Protein AF-0000000080694586 (afdb_homodi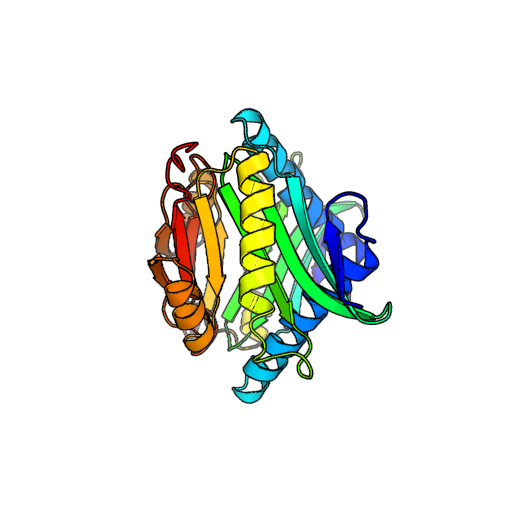mer)

Foldseek 3Di:
DDDDDDDPRDDPVNVVVVVCVVVVVVQVVQVVVPWDKDKFKDFDDDPNHTFWIWIFIDIPLETETDDTDGHPVPPPPCVRLVRVVVRVVVSVVVRHFKYKYKDQDPVVVVVVVVSAWAWDDWAQCPDHRTIITMTMHGPPVPPPD/DDDDDDDPRDDPVNVVVVVCVVVVVVQVVQVVVPWDKDKFKDFDDDPNHTFWIWIFIDIPLETETDDTDGHPVPPPPCVRLVRVVVRVVVSVVVRHFKYKYKDQDPVVVVVVVVSAWAWDDWAQCPDHRTIITMTMHGPPVPPPD

InterPro domains:
  IPR000182 GNAT domain [PF00583] (39-117)
  IPR000182 GNAT domain [PS51186] (1-136)
  IPR016181 Acyl-CoA N-acyltransferase [SSF55729] (41-136)

Secondary structure (DSSP, 8-state):
-EEEEEGGG--HHHHHHHHHHHHHHHHHHHHHTT---EEEEEEEEETTEEEEEEEEEEETTEEEEEEEEE-GGGTTSSHHHHHHHHHHHHHHHTT--EEEEEES-HHHHHHHHHTT-EEEEEEEEEETTEEEEEEEEE-------/-EEEEEGGG--HHHHHHHHHHHHHHHHHHHHHTT---EEEEEEEEETTEEEEEEEEEEETTEEEEEEEEE-GGGTTSSHHHHHHHHHHHHHHHTT--EEEEEES-HHHHHHHHHTT-EEEEEEEEEETTEEEEEEEEE-------

Nearest PDB structures (foldseek):
  2g3a-assembly1_A-2  TM=8.334E-01  e=1.715E-11  Agrobacterium fabrum str. C58
  1y9w-assembly1_B  TM=7.781E-01  e=1.265E-10  Bacillus cereus ATCC 14579
  3ne7-assembly1_A  TM=6.849E-01  e=5.594E-06  Thermoplasma acidophilum
  5isv-assembly2_B  TM=6.815E-01  e=6.673E-06  Escherichia coli O157:H7
  1q2y-assembly1_A  TM=6.344E-01  e=4.127E-05  Bacillus subtilis

Structure (mmCIF, N/CA/C/O backbone):
data_AF-0000000080694586-model_v1
#
loop_
_entity.id
_entity.type
_entity.pdbx_description
1 polymer 'GCN5-like N-acetyltransferase'
#
loop_
_atom_site.group_PDB
_atom_site.id
_atom_site.type_symbol
_atom_site.label_atom_id
_atom_site.label_alt_id
_atom_site.label_comp_id
_atom_site.label_asym_id
_atom_site.label_entity_id
_atom_site.label_seq_id
_atom_site.pdbx_PDB_ins_code
_atom_site.Cartn_x
_atom_site.Cartn_y
_atom_site.Cartn_z
_atom_site.occupancy
_atom_site.B_iso_or_equiv
_atom_site.auth_seq_id
_atom_site.auth_comp_id
_atom_site.auth_asym_id
_atom_site.auth_atom_id
_atom_site.pdbx_PDB_model_num
ATOM 1 N N . MET A 1 1 ? -1.415 21.562 27.016 1 86 1 MET A N 1
ATOM 2 C CA . MET A 1 1 ? -0.154 21.906 26.359 1 86 1 MET A CA 1
ATOM 3 C C . MET A 1 1 ? 0.135 20.953 25.203 1 86 1 MET A C 1
ATOM 5 O O . MET A 1 1 ? -0.058 19.75 25.328 1 86 1 MET A O 1
ATOM 9 N N . MET A 1 2 ? 0.463 21.5 24.094 1 89.56 2 MET A N 1
ATOM 10 C CA . MET A 1 2 ? 0.709 20.688 22.906 1 89.56 2 MET A CA 1
ATOM 11 C C . MET A 1 2 ? 2.172 20.266 22.828 1 89.56 2 MET A C 1
ATOM 13 O O . MET A 1 2 ? 3.066 21.047 23.156 1 89.56 2 MET A O 1
ATOM 17 N N . LYS A 1 3 ? 2.381 18.953 22.562 1 93.88 3 LYS A N 1
ATOM 18 C CA . LYS A 1 3 ? 3.729 18.406 22.453 1 93.88 3 LYS A CA 1
ATOM 19 C C . LYS A 1 3 ? 3.879 17.562 21.188 1 93.88 3 LYS A C 1
ATOM 21 O O . LYS A 1 3 ? 2.973 16.812 20.828 1 93.88 3 LYS A O 1
ATOM 26 N N . TRP A 1 4 ? 5.043 17.75 20.562 1 94.62 4 TRP A N 1
ATOM 27 C CA . TRP A 1 4 ? 5.359 16.969 19.359 1 94.62 4 TRP A CA 1
ATOM 28 C C . TRP A 1 4 ? 6.352 15.859 19.688 1 94.62 4 TRP A C 1
ATOM 30 O O . TRP A 1 4 ? 7.328 16.078 20.406 1 94.62 4 TRP A O 1
ATOM 40 N N . LEU A 1 5 ? 6.043 14.711 19.234 1 95.06 5 LEU A N 1
ATOM 41 C CA . LEU A 1 5 ? 6.941 13.578 19.391 1 95.06 5 LEU A CA 1
ATOM 42 C C . LEU A 1 5 ? 7.492 13.117 18.047 1 95.06 5 LEU A C 1
ATOM 44 O O . LEU A 1 5 ? 6.762 13.086 17.062 1 95.06 5 LEU A O 1
ATOM 48 N N . THR A 1 6 ? 8.844 12.766 18.016 1 93.88 6 THR A N 1
ATOM 49 C CA . THR A 1 6 ? 9.477 12.273 16.797 1 93.88 6 THR A CA 1
ATOM 50 C C . THR A 1 6 ? 10.438 11.133 17.094 1 93.88 6 THR A C 1
ATOM 52 O O . THR A 1 6 ? 10.82 10.93 18.25 1 93.88 6 THR A O 1
ATOM 55 N N . GLY A 1 7 ? 10.672 10.352 16.078 1 90.38 7 GLY A N 1
ATOM 56 C CA . GLY A 1 7 ? 11.703 9.328 16.156 1 90.38 7 GLY A CA 1
ATOM 57 C C . GLY A 1 7 ? 11.508 8.367 17.312 1 90.38 7 GLY A C 1
ATOM 58 O O . GLY A 1 7 ? 10.438 7.762 17.453 1 90.38 7 GLY A O 1
ATOM 59 N N . ALA A 1 8 ? 12.516 8.375 18.141 1 86.38 8 ALA A N 1
ATOM 60 C CA . ALA A 1 8 ? 12.594 7.387 19.219 1 86.38 8 ALA A CA 1
ATOM 61 C C . ALA A 1 8 ? 11.578 7.684 20.312 1 86.38 8 ALA A C 1
ATOM 63 O O . ALA A 1 8 ? 11.312 6.832 21.156 1 86.38 8 ALA A O 1
ATOM 64 N N . GLN A 1 9 ? 11.023 8.797 20.281 1 92.19 9 GLN A N 1
ATOM 65 C CA . GLN A 1 9 ? 10.055 9.18 21.312 1 92.19 9 GLN A CA 1
ATOM 66 C C . GLN A 1 9 ? 8.703 8.516 21.062 1 92.19 9 GLN A C 1
ATOM 68 O O . GLN A 1 9 ? 7.836 8.516 21.938 1 92.19 9 GLN A O 1
ATOM 73 N N . ILE A 1 10 ? 8.547 8.023 19.969 1 93.19 10 ILE A N 1
ATOM 74 C CA . ILE A 1 10 ? 7.238 7.52 19.562 1 93.19 10 ILE A CA 1
ATOM 75 C C . ILE A 1 10 ? 7.117 6.043 19.938 1 93.19 10 ILE A C 1
ATOM 77 O O . ILE A 1 10 ? 7.973 5.23 19.578 1 93.19 10 ILE A O 1
ATOM 81 N N . ALA A 1 11 ? 6.004 5.773 20.625 1 87.94 11 ALA A N 1
ATOM 82 C CA . ALA A 1 11 ? 5.703 4.387 20.969 1 87.94 11 ALA A CA 1
ATOM 83 C C . ALA A 1 11 ? 5.004 3.67 19.812 1 87.94 11 ALA A C 1
ATOM 85 O O . ALA A 1 11 ? 4.262 4.289 19.047 1 87.94 11 ALA A O 1
ATOM 86 N N . ASP A 1 12 ? 5.215 2.301 19.688 1 85.94 12 ASP A N 1
ATOM 87 C CA . ASP A 1 12 ? 4.621 1.5 18.625 1 85.94 12 ASP A CA 1
ATOM 88 C C . ASP A 1 12 ? 3.1 1.633 18.609 1 85.94 12 ASP A C 1
ATOM 90 O O . ASP A 1 12 ? 2.479 1.673 17.547 1 85.94 12 ASP A O 1
ATOM 94 N N . ASP A 1 13 ? 2.561 1.704 19.703 1 90.12 13 ASP A N 1
ATOM 95 C CA . ASP A 1 13 ? 1.108 1.801 19.828 1 90.12 13 ASP A CA 1
ATOM 96 C C . ASP A 1 13 ? 0.594 3.111 19.234 1 90.12 13 ASP A C 1
ATOM 98 O O . ASP A 1 13 ? -0.514 3.164 18.703 1 90.12 13 ASP A O 1
ATOM 102 N N . GLN A 1 14 ? 1.372 4.156 19.328 1 92.31 14 GLN A N 1
ATOM 103 C CA . GLN A 1 14 ? 0.958 5.441 18.781 1 92.31 14 GLN A CA 1
ATOM 104 C C . GLN A 1 14 ? 0.878 5.391 17.25 1 92.31 14 GLN A C 1
ATOM 106 O O . GLN A 1 14 ? -0.043 5.953 16.656 1 92.31 14 GLN A O 1
ATOM 111 N N . THR A 1 15 ? 1.868 4.719 16.641 1 94.5 15 THR A N 1
ATOM 112 C CA . THR A 1 15 ? 1.847 4.555 15.188 1 94.5 15 THR A CA 1
ATOM 113 C C . THR A 1 15 ? 0.608 3.779 14.75 1 94.5 15 THR A C 1
ATOM 115 O O . THR A 1 15 ? -0.012 4.109 13.742 1 94.5 15 THR A O 1
ATOM 118 N N . ARG A 1 16 ? 0.211 2.852 15.5 1 94.88 16 ARG A N 1
ATOM 119 C CA . ARG A 1 16 ? -0.957 2.033 15.188 1 94.88 16 ARG A CA 1
ATOM 120 C C . ARG A 1 16 ? -2.24 2.852 15.289 1 94.88 16 ARG A C 1
ATOM 122 O O . ARG A 1 16 ? -3.162 2.67 14.492 1 94.88 16 ARG A O 1
ATOM 129 N N . VAL A 1 17 ? -2.338 3.736 16.328 1 94.62 17 VAL A N 1
ATOM 130 C CA . VAL A 1 17 ? -3.516 4.582 16.516 1 94.62 17 VAL A CA 1
ATOM 131 C C . VAL A 1 17 ? -3.723 5.445 15.266 1 94.62 17 VAL A C 1
ATOM 133 O O . VAL A 1 17 ? -4.848 5.59 14.781 1 94.62 17 VAL A O 1
ATOM 136 N N . VAL A 1 18 ? -2.682 6.004 14.758 1 96.5 18 VAL A N 1
ATOM 137 C CA . VAL A 1 18 ? -2.736 6.867 13.586 1 96.5 18 VAL A CA 1
ATOM 138 C C . VAL A 1 18 ? -3.186 6.059 12.367 1 96.5 18 VAL A C 1
ATOM 140 O O . VAL A 1 18 ? -4.094 6.473 11.641 1 96.5 18 VAL A O 1
ATOM 143 N N . ALA A 1 19 ? -2.533 4.914 12.172 1 96.88 19 ALA A N 1
ATOM 144 C CA . ALA A 1 19 ? -2.922 4.039 11.062 1 96.88 19 ALA A CA 1
ATOM 145 C C . ALA A 1 19 ? -4.387 3.627 11.18 1 96.88 19 ALA A C 1
ATOM 147 O O . ALA A 1 19 ? -5.148 3.734 10.219 1 96.88 19 ALA A O 1
ATOM 148 N N . ASP A 1 20 ? -4.824 3.221 12.359 1 96.06 20 ASP A N 1
ATOM 149 C CA . ASP A 1 20 ? -6.195 2.781 12.609 1 96.06 20 ASP A CA 1
ATOM 150 C C . ASP A 1 20 ? -7.191 3.902 12.328 1 96.06 20 ASP A C 1
ATOM 152 O O . ASP A 1 20 ? -8.273 3.658 11.781 1 96.06 20 ASP A O 1
ATOM 156 N N . GLY A 1 21 ? -6.836 5.105 12.781 1 95.38 21 GLY A N 1
ATOM 157 C CA . GLY A 1 21 ? -7.707 6.242 12.523 1 95.38 21 GLY A CA 1
ATOM 158 C C . GLY A 1 21 ? -7.98 6.461 11.047 1 95.38 21 GLY A C 1
ATOM 159 O O . GLY A 1 21 ? -9.133 6.641 10.641 1 95.38 21 GLY A O 1
ATOM 160 N N . VAL A 1 22 ? -6.938 6.375 10.258 1 95.75 22 VAL A N 1
ATOM 161 C CA . VAL A 1 22 ? -7.07 6.582 8.82 1 95.75 22 VAL A CA 1
ATOM 162 C C . VAL A 1 22 ? -7.855 5.422 8.203 1 95.75 22 VAL A C 1
ATOM 164 O O . VAL A 1 22 ? -8.766 5.641 7.402 1 95.75 22 VAL A O 1
ATOM 167 N N . LEU A 1 23 ? -7.492 4.219 8.562 1 94.62 23 LEU A N 1
ATOM 168 C CA . LEU A 1 23 ? -8.117 3.029 7.996 1 94.62 23 LEU A CA 1
ATOM 169 C C . LEU A 1 23 ? -9.602 2.973 8.352 1 94.62 23 LEU A C 1
ATOM 171 O O . LEU A 1 23 ? -10.43 2.586 7.523 1 94.62 23 LEU A O 1
ATOM 175 N N . GLN A 1 24 ? -9.961 3.322 9.578 1 94.44 24 GLN A N 1
ATOM 176 C CA . GLN A 1 24 ? -11.359 3.35 10 1 94.44 24 GLN A CA 1
ATOM 177 C C . GLN A 1 24 ? -12.164 4.348 9.172 1 94.44 24 GLN A C 1
ATOM 179 O O . GLN A 1 24 ? -13.273 4.043 8.727 1 94.44 24 GLN A O 1
ATOM 184 N N . HIS A 1 25 ? -11.602 5.508 9.039 1 93.56 25 HIS A N 1
ATOM 185 C CA . HIS A 1 25 ? -12.258 6.523 8.227 1 93.56 25 HIS A CA 1
ATOM 186 C C . HIS A 1 25 ? -12.445 6.039 6.789 1 93.56 25 HIS A C 1
ATOM 188 O O . HIS A 1 25 ? -13.539 6.16 6.227 1 93.56 25 HIS A O 1
ATOM 194 N N . GLY A 1 26 ? -11.406 5.516 6.195 1 91.75 26 GLY A N 1
ATOM 195 C CA . GLY A 1 26 ? -11.477 4.984 4.84 1 91.75 26 GLY A CA 1
ATOM 196 C C . GLY A 1 26 ? -12.484 3.859 4.691 1 91.75 26 GLY A C 1
ATOM 197 O O . GLY A 1 26 ? -13.219 3.807 3.707 1 91.75 26 GLY A O 1
ATOM 198 N N . ARG A 1 27 ? -12.492 2.984 5.617 1 92.06 27 ARG A N 1
ATOM 199 C CA . ARG A 1 27 ? -13.43 1.867 5.605 1 92.06 27 ARG A CA 1
ATOM 200 C C . ARG A 1 27 ? -14.875 2.363 5.656 1 92.06 27 ARG A C 1
ATOM 202 O O . ARG A 1 27 ? -15.734 1.871 4.918 1 92.06 27 ARG A O 1
ATOM 209 N N . ALA A 1 28 ? -15.148 3.293 6.539 1 92.62 28 ALA A N 1
ATOM 210 C CA . ALA A 1 28 ? -16.5 3.854 6.676 1 92.62 28 ALA A CA 1
ATOM 211 C C . ALA A 1 28 ? -16.969 4.477 5.363 1 92.62 28 ALA A C 1
ATOM 213 O O . ALA A 1 28 ? -18.109 4.285 4.949 1 92.62 28 ALA A O 1
ATOM 214 N N . LEU A 1 29 ? -16.078 5.168 4.742 1 91.44 29 LEU A N 1
ATOM 215 C CA . LEU A 1 29 ? -16.422 5.801 3.473 1 91.44 29 LEU A CA 1
ATOM 216 C C . LEU A 1 29 ? -16.703 4.754 2.402 1 91.44 29 LEU A C 1
ATOM 218 O O . LEU A 1 29 ? -17.672 4.891 1.642 1 91.44 29 LEU A O 1
ATOM 222 N N . SER A 1 30 ? -15.859 3.76 2.363 1 92.19 30 SER A N 1
ATOM 223 C CA . SER A 1 30 ? -16.031 2.684 1.392 1 92.19 30 SER A CA 1
ATOM 224 C C . SER A 1 30 ? -17.344 1.941 1.606 1 92.19 30 SER A C 1
ATOM 226 O O . SER A 1 30 ? -18.078 1.698 0.654 1 92.19 30 SER A O 1
ATOM 228 N N . GLU A 1 31 ? -17.594 1.614 2.832 1 93.31 31 GLU A N 1
ATOM 229 C CA . GLU A 1 31 ? -18.797 0.855 3.172 1 93.31 31 GLU A CA 1
ATOM 230 C C . GLU A 1 31 ? -20.062 1.643 2.84 1 93.31 31 GLU A C 1
ATOM 232 O O . GLU A 1 31 ? -21.062 1.067 2.402 1 93.31 31 GLU A O 1
ATOM 237 N N . ALA A 1 32 ? -20 2.914 3.033 1 93.25 32 ALA A N 1
ATOM 238 C CA . ALA A 1 32 ? -21.125 3.783 2.707 1 93.25 32 ALA A CA 1
ATOM 239 C C . ALA A 1 32 ? -21.438 3.738 1.214 1 93.25 32 ALA A C 1
ATOM 241 O O . ALA A 1 32 ? -22.578 3.98 0.803 1 93.25 32 ALA A O 1
ATOM 242 N N . LYS A 1 33 ? -20.469 3.328 0.42 1 92.5 33 LYS A N 1
ATOM 243 C CA . LYS A 1 33 ? -20.641 3.293 -1.029 1 92.5 33 LYS A CA 1
ATOM 244 C C . LYS A 1 33 ? -20.766 1.858 -1.533 1 92.5 33 LYS A C 1
ATOM 246 O O . LYS A 1 33 ? -20.672 1.605 -2.734 1 92.5 33 LYS A O 1
ATOM 251 N N . GLY A 1 34 ? -20.828 0.927 -0.582 1 92.5 34 GLY A N 1
ATOM 252 C CA . GLY A 1 34 ? -21.062 -0.462 -0.943 1 92.5 34 GLY A CA 1
ATOM 253 C C . GLY A 1 34 ? -19.797 -1.291 -0.99 1 92.5 34 GLY A C 1
ATOM 254 O O . GLY A 1 34 ? -19.812 -2.449 -1.413 1 92.5 34 GLY A O 1
ATOM 255 N N . GLY A 1 35 ? -18.75 -0.648 -0.645 1 92.88 35 GLY A N 1
ATOM 256 C CA . GLY A 1 35 ? -17.5 -1.378 -0.583 1 92.88 35 GLY A CA 1
ATOM 257 C C . GLY A 1 35 ? -17.281 -2.094 0.737 1 92.88 35 GLY A C 1
ATOM 258 O O . GLY A 1 35 ? -17.594 -1.548 1.801 1 92.88 35 GLY A O 1
ATOM 259 N N . MET A 1 36 ? -16.922 -3.344 0.664 1 93.69 36 MET A N 1
ATOM 260 C CA . MET A 1 36 ? -16.562 -4.121 1.846 1 93.69 36 MET A CA 1
ATOM 261 C C . MET A 1 36 ? -15.289 -4.93 1.599 1 93.69 36 MET A C 1
ATOM 263 O O . MET A 1 36 ? -15.336 -5.988 0.973 1 93.69 36 MET A O 1
ATOM 267 N N . ALA A 1 37 ? -14.297 -4.441 2.137 1 96.56 37 ALA A N 1
ATOM 268 C CA . ALA A 1 37 ? -13.031 -5.152 1.974 1 96.56 37 ALA A CA 1
ATOM 269 C C . ALA A 1 37 ? -13.055 -6.488 2.715 1 96.56 37 ALA A C 1
ATOM 271 O O . ALA A 1 37 ? -13.445 -6.547 3.885 1 96.56 37 ALA A O 1
ATOM 272 N N . ASP A 1 38 ? -12.648 -7.523 2.098 1 97.06 38 ASP A N 1
ATOM 273 C CA . ASP A 1 38 ? -12.625 -8.867 2.666 1 97.06 38 ASP A CA 1
ATOM 274 C C . ASP A 1 38 ? -11.328 -9.594 2.305 1 97.06 38 ASP A C 1
ATOM 276 O O . ASP A 1 38 ? -11.047 -9.82 1.126 1 97.06 38 ASP A O 1
ATOM 280 N N . PRO A 1 39 ? -10.578 -9.898 3.34 1 97.19 39 PRO A N 1
ATOM 281 C CA . PRO A 1 39 ? -9.32 -10.602 3.072 1 97.19 39 PRO A CA 1
ATOM 282 C C . PRO A 1 39 ? -9.531 -11.938 2.357 1 97.19 39 PRO A C 1
ATOM 284 O O . PRO A 1 39 ? -10.555 -12.594 2.562 1 97.19 39 PRO A O 1
ATOM 287 N N . ILE A 1 40 ? -8.602 -12.336 1.491 1 97.88 40 ILE A N 1
ATOM 288 C CA . ILE A 1 40 ? -8.617 -13.57 0.722 1 97.88 40 ILE A CA 1
ATOM 289 C C . ILE A 1 40 ? -7.199 -14.133 0.619 1 97.88 40 ILE A C 1
ATOM 291 O O . ILE A 1 40 ? -6.227 -13.375 0.555 1 97.88 40 ILE A O 1
ATOM 295 N N . ALA A 1 41 ? -7.113 -15.461 0.667 1 98.38 41 ALA A N 1
ATOM 296 C CA . ALA A 1 41 ? -5.789 -16.078 0.613 1 98.38 41 ALA A CA 1
ATOM 297 C C . ALA A 1 41 ? -5.879 -17.531 0.152 1 98.38 41 ALA A C 1
ATOM 299 O O . ALA A 1 41 ? -6.934 -18.156 0.259 1 98.38 41 ALA A O 1
ATOM 300 N N . CYS A 1 42 ? -4.766 -18 -0.375 1 97.81 42 CYS A N 1
ATOM 301 C CA . CYS A 1 42 ? -4.543 -19.406 -0.708 1 97.81 42 CYS A CA 1
ATOM 302 C C . CYS A 1 42 ? -3.1 -19.812 -0.435 1 97.81 42 CYS A C 1
ATOM 304 O O . CYS A 1 42 ? -2.172 -19.062 -0.746 1 97.81 42 CYS A O 1
ATOM 306 N N . MET A 1 43 ? -2.982 -20.953 0.188 1 97.88 43 MET A N 1
ATOM 307 C CA . MET A 1 43 ? -1.657 -21.438 0.565 1 97.88 43 MET A CA 1
ATOM 308 C C . MET A 1 43 ? -1.383 -22.812 -0.054 1 97.88 43 MET A C 1
ATOM 310 O O . MET A 1 43 ? -2.314 -23.562 -0.356 1 97.88 43 MET A O 1
ATOM 314 N N . ILE A 1 44 ? -0.134 -23.047 -0.269 1 96.69 44 ILE A N 1
ATOM 315 C CA . ILE A 1 44 ? 0.3 -24.344 -0.752 1 96.69 44 ILE A CA 1
ATOM 316 C C . ILE A 1 44 ? 1.196 -25.016 0.291 1 96.69 44 ILE A C 1
ATOM 318 O O . ILE A 1 44 ? 2.217 -24.453 0.691 1 96.69 44 ILE A O 1
ATOM 322 N N . MET A 1 45 ? 0.808 -26.188 0.646 1 95.69 45 MET A N 1
ATOM 323 C CA . MET A 1 45 ? 1.579 -27 1.588 1 95.69 45 MET A CA 1
ATOM 324 C C . MET A 1 45 ? 2.193 -28.203 0.893 1 95.69 45 MET A C 1
ATOM 326 O O . MET A 1 45 ? 1.556 -28.828 0.041 1 95.69 45 MET A O 1
ATOM 330 N N . GLU A 1 46 ? 3.453 -28.469 1.216 1 94.25 46 GLU A N 1
ATOM 331 C CA . GLU A 1 46 ? 4.113 -29.703 0.83 1 94.25 46 GLU A CA 1
ATOM 332 C C . GLU A 1 46 ? 4.734 -30.406 2.039 1 94.25 46 GLU A C 1
ATOM 334 O O . GLU A 1 46 ? 5.586 -29.828 2.723 1 94.25 46 GLU A O 1
ATOM 339 N N . ASN A 1 47 ? 4.363 -31.656 2.303 1 92.44 47 ASN A N 1
ATOM 340 C CA . ASN A 1 47 ? 4.848 -32.406 3.457 1 92.44 47 ASN A CA 1
ATOM 341 C C . ASN A 1 47 ? 4.734 -31.594 4.742 1 92.44 47 ASN A C 1
ATOM 343 O O . ASN A 1 47 ? 5.703 -31.469 5.496 1 92.44 47 ASN A O 1
ATOM 347 N N . ASP A 1 48 ? 3.604 -30.797 4.891 1 89.38 48 ASP A N 1
ATOM 348 C CA . ASP A 1 48 ? 3.211 -30.047 6.074 1 89.38 48 ASP A CA 1
ATOM 349 C C . ASP A 1 48 ? 4.059 -28.781 6.223 1 89.38 48 ASP A C 1
ATOM 351 O O . ASP A 1 48 ? 4.105 -28.172 7.297 1 89.38 48 ASP A O 1
ATOM 355 N N . LEU A 1 49 ? 4.746 -28.516 5.152 1 92.75 49 LEU A N 1
ATOM 356 C CA . LEU A 1 49 ? 5.531 -27.281 5.102 1 92.75 49 LEU A CA 1
ATOM 357 C C . LEU A 1 49 ? 4.918 -26.281 4.125 1 92.75 49 LEU A C 1
ATOM 359 O O . LEU A 1 49 ? 4.496 -26.672 3.027 1 92.75 49 LEU A O 1
ATOM 363 N N . LEU A 1 50 ? 4.84 -25.094 4.547 1 96.06 50 LEU A N 1
ATOM 364 C CA . LEU A 1 50 ? 4.352 -24.031 3.666 1 96.06 50 LEU A CA 1
ATOM 365 C C . LEU A 1 50 ? 5.383 -23.703 2.59 1 96.06 50 LEU A C 1
ATOM 367 O O . LEU A 1 50 ? 6.5 -23.281 2.9 1 96.06 50 LEU A O 1
ATOM 371 N N . ILE A 1 51 ? 5.031 -23.875 1.321 1 96.56 51 ILE A N 1
ATOM 372 C CA . ILE A 1 51 ? 6.023 -23.672 0.271 1 96.56 51 ILE A CA 1
ATOM 373 C C . ILE A 1 51 ? 5.602 -22.5 -0.608 1 96.56 51 ILE A C 1
ATOM 375 O O . ILE A 1 51 ? 6.316 -22.125 -1.545 1 96.56 51 ILE A O 1
ATOM 379 N N . GLY A 1 52 ? 4.453 -21.891 -0.351 1 97.5 52 GLY A N 1
ATOM 380 C CA . GLY A 1 52 ? 4.016 -20.734 -1.104 1 97.5 52 GLY A CA 1
ATOM 381 C C . GLY A 1 52 ? 2.596 -20.312 -0.78 1 97.5 52 GLY A C 1
ATOM 382 O O . GLY A 1 52 ? 1.921 -20.953 0.028 1 97.5 52 GLY A O 1
ATOM 383 N N . GLY A 1 53 ? 2.223 -19.188 -1.391 1 98.19 53 GLY A N 1
ATOM 384 C CA . GLY A 1 53 ? 0.874 -18.672 -1.201 1 98.19 53 GLY A CA 1
ATOM 385 C C . GLY A 1 53 ? 0.656 -17.312 -1.829 1 98.19 53 GLY A C 1
ATOM 386 O O . GLY A 1 53 ? 1.599 -16.688 -2.332 1 98.19 53 GLY A O 1
ATOM 387 N N . ALA A 1 54 ? -0.605 -16.922 -1.851 1 98.44 54 ALA A N 1
ATOM 388 C CA . ALA A 1 54 ? -1.029 -15.602 -2.307 1 98.44 54 ALA A CA 1
ATOM 389 C C . ALA A 1 54 ? -2.062 -15 -1.359 1 98.44 54 ALA A C 1
ATOM 391 O O . ALA A 1 54 ? -2.877 -15.719 -0.779 1 98.44 54 ALA A O 1
ATOM 392 N N . THR A 1 55 ? -1.967 -13.742 -1.162 1 98.38 55 THR A N 1
ATOM 393 C CA . THR A 1 55 ? -2.908 -13.016 -0.317 1 98.38 55 THR A CA 1
ATOM 394 C C . THR A 1 55 ? -3.434 -11.773 -1.035 1 98.38 55 THR A C 1
ATOM 396 O O . THR A 1 55 ? -2.836 -11.32 -2.012 1 98.38 55 THR A O 1
ATOM 399 N N . GLY A 1 56 ? -4.527 -11.266 -0.564 1 98.25 56 GLY A N 1
ATOM 400 C CA . GLY A 1 56 ? -5.137 -10.039 -1.071 1 98.25 56 GLY A CA 1
ATOM 401 C C . GLY A 1 56 ? -6.426 -9.68 -0.361 1 98.25 56 GLY A C 1
ATOM 402 O O . GLY A 1 56 ? -6.605 -10.008 0.814 1 98.25 56 GLY A O 1
ATOM 403 N N . ARG A 1 57 ? -7.203 -8.906 -1.088 1 98.25 57 ARG A N 1
ATOM 404 C CA . ARG A 1 57 ? -8.539 -8.562 -0.617 1 98.25 57 ARG A CA 1
ATOM 405 C C . ARG A 1 57 ? -9.5 -8.375 -1.786 1 98.25 57 ARG A C 1
ATOM 407 O O . ARG A 1 57 ? -9.07 -8.094 -2.908 1 98.25 57 ARG A O 1
ATOM 414 N N . THR A 1 58 ? -10.742 -8.633 -1.514 1 98.38 58 THR A N 1
ATOM 415 C CA . THR A 1 58 ? -11.789 -8.297 -2.471 1 98.38 58 THR A CA 1
ATOM 416 C C . THR A 1 58 ? -12.562 -7.066 -2.012 1 98.38 58 THR A C 1
ATOM 418 O O . THR A 1 58 ? -12.797 -6.887 -0.815 1 98.38 58 THR A O 1
ATOM 421 N N . GLU A 1 59 ? -12.836 -6.238 -2.93 1 98.38 59 GLU A N 1
ATOM 422 C CA . GLU A 1 59 ? -13.594 -5.012 -2.668 1 98.38 59 GLU A CA 1
ATOM 423 C C . GLU A 1 59 ? -14.172 -4.434 -3.955 1 98.38 59 GLU A C 1
ATOM 425 O O . GLU A 1 59 ? -13.477 -4.355 -4.973 1 98.38 59 GLU A O 1
ATOM 430 N N . PHE A 1 60 ? -15.469 -4.043 -3.986 1 97.81 60 PHE A N 1
ATOM 431 C CA . PHE A 1 60 ? -16.141 -3.512 -5.164 1 97.81 60 PHE A CA 1
ATOM 432 C C . PHE A 1 60 ? -15.969 -4.445 -6.355 1 97.81 60 PHE A C 1
ATOM 434 O O . PHE A 1 60 ? -15.633 -3.998 -7.457 1 97.81 60 PHE A O 1
ATOM 441 N N . GLN A 1 61 ? -16.062 -5.77 -6.113 1 97.25 61 GLN A N 1
ATOM 442 C CA . GLN A 1 61 ? -16.016 -6.824 -7.117 1 97.25 61 GLN A CA 1
ATOM 443 C C . GLN A 1 61 ? -14.656 -6.863 -7.812 1 97.25 61 GLN A C 1
ATOM 445 O O . GLN A 1 61 ? -14.547 -7.293 -8.961 1 97.25 61 GLN A O 1
ATOM 450 N N . ARG A 1 62 ? -13.688 -6.395 -7.145 1 98.69 62 ARG A N 1
ATOM 451 C CA . ARG A 1 62 ? -12.312 -6.48 -7.629 1 98.69 62 ARG A CA 1
ATOM 452 C C . ARG A 1 62 ? -11.43 -7.242 -6.641 1 98.69 6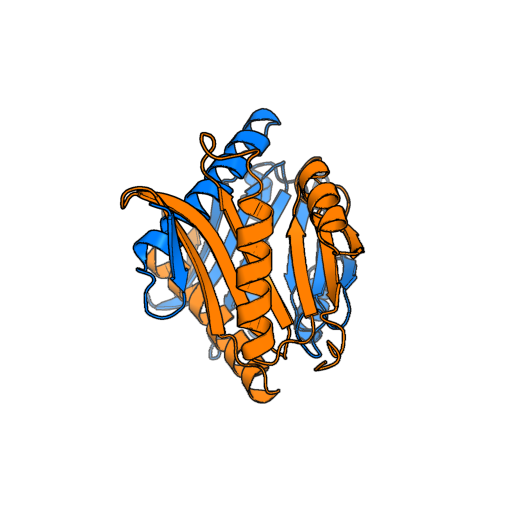2 ARG A C 1
ATOM 454 O O . ARG A 1 62 ? -11.531 -7.047 -5.43 1 98.69 62 ARG A O 1
ATOM 461 N N . LEU A 1 63 ? -10.625 -8.086 -7.16 1 98.81 63 LEU A N 1
ATOM 462 C CA . LEU A 1 63 ? -9.555 -8.711 -6.398 1 98.81 63 LEU A CA 1
ATOM 463 C C . LEU A 1 63 ? -8.297 -7.852 -6.418 1 98.81 63 LEU A C 1
ATOM 465 O O . LEU A 1 63 ? -7.801 -7.492 -7.488 1 98.81 63 LEU A O 1
ATOM 469 N N . PHE A 1 64 ? -7.832 -7.449 -5.285 1 98.88 64 PHE A N 1
ATOM 470 C CA . PHE A 1 64 ? -6.523 -6.82 -5.125 1 98.88 64 PHE A CA 1
ATOM 471 C C . PHE A 1 64 ? -5.496 -7.828 -4.625 1 98.88 64 PHE A C 1
ATOM 473 O O . PHE A 1 64 ? -5.551 -8.25 -3.467 1 98.88 64 PHE A O 1
ATOM 480 N N . VAL A 1 65 ? -4.598 -8.195 -5.441 1 98.81 65 VAL A N 1
ATOM 481 C CA . VAL A 1 65 ? -3.564 -9.141 -5.027 1 98.81 65 VAL A CA 1
ATOM 482 C C . VAL A 1 65 ? -2.457 -8.398 -4.281 1 98.81 65 VAL A C 1
ATOM 484 O O . VAL A 1 65 ? -1.903 -7.418 -4.793 1 98.81 65 VAL A O 1
ATOM 487 N N . SER A 1 66 ? -2.135 -8.836 -3.117 1 98.19 66 SER A N 1
ATOM 488 C CA . SER A 1 66 ? -1.154 -8.148 -2.285 1 98.19 66 SER A CA 1
ATOM 489 C C . SER A 1 66 ? 0.214 -8.812 -2.373 1 98.19 66 SER A C 1
ATOM 491 O O . SER A 1 66 ? 1.224 -8.141 -2.602 1 98.19 66 SER A O 1
ATOM 493 N N . TYR A 1 67 ? 0.165 -10.109 -2.088 1 98.19 67 TYR A N 1
ATOM 494 C CA . TYR A 1 67 ? 1.423 -10.844 -2.053 1 98.19 67 TYR A CA 1
ATOM 495 C C . TYR A 1 67 ? 1.288 -12.188 -2.758 1 98.19 67 TYR A C 1
ATOM 497 O O . TYR A 1 67 ? 0.254 -12.852 -2.65 1 98.19 67 TYR A O 1
ATOM 505 N N . LEU A 1 68 ? 2.285 -12.594 -3.48 1 98.25 68 LEU A N 1
ATOM 506 C CA . LEU A 1 68 ? 2.488 -13.922 -4.047 1 98.25 68 LEU A CA 1
ATOM 507 C C . LEU A 1 68 ? 3.922 -14.398 -3.832 1 98.25 68 LEU A C 1
ATOM 509 O O . LEU A 1 68 ? 4.867 -13.75 -4.293 1 98.25 68 LEU A O 1
ATOM 513 N N . TRP A 1 69 ? 4.02 -15.461 -3.121 1 97.88 69 TRP A N 1
ATOM 514 C CA . TRP A 1 69 ? 5.34 -15.953 -2.736 1 97.88 69 TRP A CA 1
ATOM 515 C C . TRP A 1 69 ? 5.445 -17.453 -2.943 1 97.88 69 TRP A C 1
ATOM 517 O O . TRP A 1 69 ? 4.527 -18.203 -2.6 1 97.88 69 TRP A O 1
ATOM 527 N N . ILE A 1 70 ? 6.504 -17.906 -3.555 1 97.38 70 ILE A N 1
ATOM 528 C CA . ILE A 1 70 ? 6.879 -19.297 -3.682 1 97.38 70 ILE A CA 1
ATOM 529 C C . ILE A 1 70 ? 8.297 -19.516 -3.158 1 97.38 70 ILE A C 1
ATOM 531 O O . ILE A 1 70 ? 9.203 -18.734 -3.48 1 97.38 70 ILE A O 1
ATOM 535 N N . ASP A 1 71 ? 8.414 -20.5 -2.381 1 95.56 71 ASP A N 1
ATOM 536 C CA . ASP A 1 71 ? 9.742 -20.844 -1.883 1 95.56 71 ASP A CA 1
ATOM 537 C C . ASP A 1 71 ? 10.734 -21 -3.031 1 95.56 71 ASP A C 1
ATOM 539 O O . ASP A 1 71 ? 10.406 -21.578 -4.07 1 95.56 71 ASP A O 1
ATOM 543 N N . ALA A 1 72 ? 11.922 -20.547 -2.75 1 92.88 72 ALA A N 1
ATOM 544 C CA . ALA A 1 72 ? 12.938 -20.531 -3.797 1 92.88 72 ALA A CA 1
ATOM 545 C C . ALA A 1 72 ? 13.195 -21.953 -4.328 1 92.88 72 ALA A C 1
ATOM 547 O O . ALA A 1 72 ? 13.383 -22.141 -5.531 1 92.88 72 ALA A O 1
ATOM 548 N N . GLY A 1 73 ? 13.203 -22.875 -3.471 1 92.5 73 GLY A N 1
ATOM 549 C CA . GLY A 1 73 ? 13.469 -24.266 -3.848 1 92.5 73 GLY A CA 1
ATOM 550 C C . GLY A 1 73 ? 12.336 -24.891 -4.641 1 92.5 73 GLY A C 1
ATOM 551 O O . GLY A 1 73 ? 12.508 -25.953 -5.23 1 92.5 73 GLY A O 1
ATOM 552 N N . SER A 1 74 ? 11.211 -24.25 -4.723 1 93.25 74 SER A N 1
ATOM 553 C CA . SER A 1 74 ? 10.031 -24.812 -5.371 1 93.25 74 SER A CA 1
ATOM 554 C C . SER A 1 74 ? 9.633 -24 -6.598 1 93.25 74 SER A C 1
ATOM 556 O O . SER A 1 74 ? 8.562 -24.219 -7.172 1 93.25 74 SER A O 1
ATOM 558 N N . ARG A 1 75 ? 10.469 -23.125 -7.035 1 90.5 75 ARG A N 1
ATOM 559 C CA . ARG A 1 75 ? 10.164 -22.266 -8.18 1 90.5 75 ARG A CA 1
ATOM 560 C C . ARG A 1 75 ? 10.477 -22.969 -9.492 1 90.5 75 ARG A C 1
ATOM 562 O O . ARG A 1 75 ? 11.148 -24 -9.5 1 90.5 75 ARG A O 1
ATOM 569 N N . GLY A 1 76 ? 9.836 -22.484 -10.523 1 88.94 76 GLY A N 1
ATOM 570 C CA . GLY A 1 76 ? 10.062 -23.078 -11.836 1 88.94 76 GLY A CA 1
ATOM 571 C C . GLY A 1 76 ? 9.195 -24.281 -12.102 1 88.94 76 GLY A C 1
ATOM 572 O O . GLY A 1 76 ? 9.406 -25 -13.086 1 88.94 76 GLY A O 1
ATOM 573 N N . LYS A 1 77 ? 8.266 -24.547 -11.258 1 91.69 77 LYS A N 1
ATOM 574 C CA . LYS A 1 77 ? 7.395 -25.703 -11.375 1 91.69 77 LYS A CA 1
ATOM 575 C C . LYS A 1 77 ? 5.961 -25.297 -11.695 1 91.69 77 LYS A C 1
ATOM 577 O O . LYS A 1 77 ? 5.043 -26.125 -11.641 1 91.69 77 LYS A O 1
ATOM 582 N N . GLY A 1 78 ? 5.758 -24.016 -11.914 1 95 78 GLY A N 1
ATOM 583 C CA . GLY A 1 78 ? 4.434 -23.531 -12.273 1 95 78 GLY A CA 1
ATOM 584 C C . GLY A 1 78 ? 3.551 -23.25 -11.07 1 95 78 GLY A C 1
ATOM 585 O O . GLY A 1 78 ? 2.371 -22.938 -11.227 1 95 78 GLY A O 1
ATOM 586 N N . LEU A 1 79 ? 4.07 -23.328 -9.898 1 96 79 LEU A N 1
ATOM 587 C CA . LEU A 1 79 ? 3.291 -23.188 -8.672 1 96 79 LEU A CA 1
ATOM 588 C C . LEU A 1 79 ? 2.793 -21.766 -8.5 1 96 79 LEU A C 1
ATOM 590 O O . LEU A 1 79 ? 1.715 -21.531 -7.945 1 96 79 LEU A O 1
ATOM 594 N N . GLY A 1 80 ? 3.602 -20.797 -8.984 1 97.19 80 GLY A N 1
ATOM 595 C CA . GLY A 1 80 ? 3.18 -19.406 -8.914 1 97.19 80 GLY A CA 1
ATOM 596 C C . GLY A 1 80 ? 1.89 -19.141 -9.664 1 97.19 80 GLY A C 1
ATOM 597 O O . GLY A 1 80 ? 0.946 -18.578 -9.109 1 97.19 80 GLY A O 1
ATOM 598 N N . ALA A 1 81 ? 1.896 -19.609 -10.859 1 97.44 81 ALA A N 1
ATOM 599 C CA . ALA A 1 81 ? 0.709 -19.422 -11.695 1 97.44 81 ALA A CA 1
ATOM 600 C C . ALA A 1 81 ? -0.482 -20.188 -11.125 1 97.44 81 ALA A C 1
ATOM 602 O O . ALA A 1 81 ? -1.604 -19.672 -11.109 1 97.44 81 ALA A O 1
ATOM 603 N N . GLN A 1 82 ? -0.257 -21.375 -10.703 1 97 82 GLN A N 1
ATOM 604 C CA . GLN A 1 82 ? -1.322 -22.172 -10.109 1 97 82 GLN A CA 1
ATOM 605 C C . GLN A 1 82 ? -1.915 -21.484 -8.883 1 97 82 GLN A C 1
ATOM 607 O O . GLN A 1 82 ? -3.137 -21.438 -8.719 1 97 82 GLN A O 1
ATOM 612 N N . THR A 1 83 ? -1.053 -20.969 -8.016 1 97.5 83 THR A N 1
ATOM 613 C CA . THR A 1 83 ? -1.477 -20.25 -6.816 1 97.5 83 THR A CA 1
ATOM 614 C C . THR A 1 83 ? -2.312 -19.031 -7.184 1 97.5 83 THR A C 1
ATOM 616 O O . THR A 1 83 ? -3.381 -18.797 -6.613 1 97.5 83 THR A O 1
ATOM 619 N N . LEU A 1 84 ? -1.828 -18.281 -8.18 1 98.19 84 LEU A N 1
ATOM 620 C CA . LEU A 1 84 ? -2.531 -17.094 -8.648 1 98.19 84 LEU A CA 1
ATOM 621 C C . LEU A 1 84 ? -3.91 -17.453 -9.188 1 98.19 84 LEU A C 1
ATOM 623 O O . LEU A 1 84 ? -4.906 -16.828 -8.828 1 98.19 84 LEU A O 1
ATOM 627 N N . HIS A 1 85 ? -4.012 -18.453 -9.992 1 97.69 85 HIS A N 1
ATOM 628 C CA . HIS A 1 85 ? -5.273 -18.875 -10.594 1 97.69 85 HIS A CA 1
ATOM 629 C C . HIS A 1 85 ? -6.266 -19.344 -9.531 1 97.69 85 HIS A C 1
ATOM 631 O O . HIS A 1 85 ? -7.465 -19.078 -9.641 1 97.69 85 HIS A O 1
ATOM 637 N N . ARG A 1 86 ? -5.746 -20.031 -8.57 1 97.31 86 ARG A N 1
ATOM 638 C CA . ARG A 1 86 ? -6.617 -20.484 -7.484 1 97.31 86 ARG A CA 1
ATOM 639 C C . ARG A 1 86 ? -7.176 -19.297 -6.711 1 97.31 86 ARG A C 1
ATOM 641 O O . ARG A 1 86 ? -8.352 -19.281 -6.348 1 97.31 86 ARG A O 1
ATOM 648 N N . LEU A 1 87 ? -6.367 -18.344 -6.422 1 98.25 87 LEU A N 1
ATOM 649 C CA . LEU A 1 87 ? -6.828 -17.125 -5.754 1 98.25 87 LEU A CA 1
ATOM 650 C C . LEU A 1 87 ? -7.887 -16.422 -6.594 1 98.25 87 LEU A C 1
ATOM 652 O O . LEU A 1 87 ? -8.891 -15.945 -6.059 1 98.25 87 LEU A O 1
ATOM 656 N N . GLU A 1 88 ? -7.645 -16.328 -7.879 1 98.56 88 GLU A N 1
ATOM 657 C CA . GLU A 1 88 ? -8.602 -15.727 -8.805 1 98.56 88 GLU A CA 1
ATOM 658 C C . GLU A 1 88 ? -9.945 -16.453 -8.758 1 98.56 88 GLU A C 1
ATOM 660 O O . GLU A 1 88 ? -11 -15.82 -8.742 1 98.56 88 GLU A O 1
ATOM 665 N N . ALA A 1 89 ? -9.875 -17.75 -8.797 1 98 89 ALA A N 1
ATOM 666 C CA . ALA A 1 89 ? -11.094 -18.547 -8.766 1 98 89 ALA A CA 1
ATOM 667 C C . ALA A 1 89 ? -11.906 -18.25 -7.504 1 98 89 ALA A C 1
ATOM 669 O O . ALA A 1 89 ? -13.133 -18.125 -7.562 1 98 89 ALA A O 1
ATOM 670 N N . LEU A 1 90 ? -11.234 -18.188 -6.355 1 97.75 90 LEU A N 1
ATOM 671 C CA . LEU A 1 90 ? -11.898 -17.844 -5.105 1 97.75 90 LEU A CA 1
ATOM 672 C C . LEU A 1 90 ? -12.539 -16.453 -5.195 1 97.75 90 LEU A C 1
ATOM 674 O O . LEU A 1 90 ? -13.648 -16.25 -4.703 1 97.75 90 LEU A O 1
ATOM 678 N N . ALA A 1 91 ? -11.852 -15.555 -5.809 1 98.44 91 ALA A N 1
ATOM 679 C CA . ALA A 1 91 ? -12.359 -14.195 -5.957 1 98.44 91 ALA A CA 1
ATOM 680 C C . ALA A 1 91 ? -13.594 -14.164 -6.852 1 98.44 91 ALA A C 1
ATOM 682 O O . ALA A 1 91 ? -14.547 -13.43 -6.578 1 98.44 91 ALA A O 1
ATOM 683 N N . ILE A 1 92 ? -13.555 -14.898 -7.91 1 98.19 92 ILE A N 1
ATOM 684 C CA . ILE A 1 92 ? -14.688 -15 -8.82 1 98.19 92 ILE A CA 1
ATOM 685 C C . ILE A 1 92 ? -15.906 -15.539 -8.07 1 98.19 92 ILE A C 1
ATOM 687 O O . ILE A 1 92 ? -17.016 -15.031 -8.25 1 98.19 92 ILE A O 1
ATOM 691 N N . GLU A 1 93 ? -15.68 -16.516 -7.254 1 97.31 93 GLU A N 1
ATOM 692 C CA . GLU A 1 93 ? -16.75 -17.062 -6.438 1 97.31 93 GLU A CA 1
ATOM 693 C C . GLU A 1 93 ? -17.359 -15.992 -5.531 1 97.31 93 GLU A C 1
ATOM 695 O O . GLU A 1 93 ? -18.547 -16.062 -5.199 1 97.31 93 GLU A O 1
ATOM 700 N N . ARG A 1 94 ? -16.562 -15 -5.195 1 96.88 94 ARG A N 1
ATOM 701 C CA . ARG A 1 94 ? -17.016 -13.914 -4.34 1 96.88 94 ARG A CA 1
ATOM 702 C C . ARG A 1 94 ? -17.672 -12.805 -5.168 1 96.88 94 ARG A C 1
ATOM 704 O O . ARG A 1 94 ? -18.047 -11.758 -4.629 1 96.88 94 ARG A O 1
ATOM 711 N N . GLY A 1 95 ? -17.688 -12.992 -6.453 1 97.06 95 GLY A N 1
ATOM 712 C CA . GLY A 1 95 ? -18.375 -12.047 -7.312 1 97.06 95 GLY A CA 1
ATOM 713 C C . GLY A 1 95 ? -17.438 -11.047 -7.969 1 97.06 95 GLY A C 1
ATOM 714 O O . GLY A 1 95 ? -17.906 -10.078 -8.594 1 97.06 95 GLY A O 1
ATOM 715 N N . CYS A 1 96 ? -16.188 -11.266 -7.875 1 98.31 96 CYS A N 1
ATOM 716 C CA . CYS A 1 96 ? -15.242 -10.352 -8.5 1 98.31 96 CYS A CA 1
ATOM 717 C C . CYS A 1 96 ? -15.273 -10.484 -10.016 1 98.31 96 CYS A C 1
ATOM 719 O O . CYS A 1 96 ? -15.414 -11.586 -10.547 1 98.31 96 CYS A O 1
ATOM 721 N N . THR A 1 97 ? -15.062 -9.328 -10.641 1 98.12 97 THR A N 1
ATOM 722 C CA . THR A 1 97 ? -15.102 -9.297 -12.102 1 98.12 97 THR A CA 1
ATOM 723 C C . THR A 1 97 ? -13.719 -9.031 -12.68 1 98.12 97 THR A C 1
ATOM 725 O O . THR A 1 97 ? -13.5 -9.195 -13.883 1 98.12 97 THR A O 1
ATOM 728 N N . ASP A 1 98 ? -12.828 -8.617 -11.828 1 98.5 98 ASP A N 1
ATOM 729 C CA . ASP A 1 98 ? -11.461 -8.359 -12.273 1 98.5 98 ASP A CA 1
ATOM 730 C C . ASP A 1 98 ? -10.477 -8.445 -11.109 1 98.5 98 ASP A C 1
ATOM 732 O O . ASP A 1 98 ? -10.875 -8.688 -9.969 1 98.5 98 ASP A O 1
ATOM 736 N N . ALA A 1 99 ? -9.203 -8.43 -11.445 1 98.81 99 ALA A N 1
ATOM 737 C CA . ALA A 1 99 ? -8.102 -8.453 -10.484 1 98.81 99 ALA A CA 1
ATOM 738 C C . ALA A 1 99 ? -7.047 -7.406 -10.82 1 98.81 99 ALA A C 1
ATOM 740 O O . ALA A 1 99 ? -6.723 -7.203 -11.992 1 98.81 99 ALA A O 1
ATOM 741 N N . LEU A 1 100 ? -6.574 -6.762 -9.805 1 98.81 100 LEU A N 1
ATOM 742 C CA . LEU A 1 100 ? -5.547 -5.738 -9.953 1 98.81 100 LEU A CA 1
ATOM 743 C C . LEU A 1 100 ? -4.285 -6.109 -9.188 1 98.81 100 LEU A C 1
ATOM 745 O O . LEU A 1 100 ? -4.363 -6.574 -8.047 1 98.81 100 LEU A O 1
ATOM 749 N N . ILE A 1 101 ? -3.156 -5.945 -9.836 1 98.56 101 ILE A N 1
ATOM 750 C CA . ILE A 1 101 ? -1.847 -6.211 -9.258 1 98.56 101 ILE A CA 1
ATOM 751 C C . ILE A 1 101 ? -0.941 -4.996 -9.445 1 98.56 101 ILE A C 1
ATOM 753 O O . ILE A 1 101 ? -0.96 -4.359 -10.5 1 98.56 101 ILE A O 1
ATOM 757 N N . GLU A 1 102 ? -0.183 -4.723 -8.445 1 98.44 102 GLU A N 1
ATOM 758 C CA . GLU A 1 102 ? 0.88 -3.727 -8.562 1 98.44 102 GLU A CA 1
ATOM 759 C C . GLU A 1 102 ? 2.236 -4.328 -8.203 1 98.44 102 GLU A C 1
ATOM 761 O O . GLU A 1 102 ? 2.342 -5.125 -7.27 1 98.44 102 GLU A O 1
ATOM 766 N N . THR A 1 103 ? 3.273 -4.023 -8.969 1 97.88 103 THR A N 1
ATOM 767 C CA . THR A 1 103 ? 4.617 -4.535 -8.734 1 97.88 103 THR A CA 1
ATOM 768 C C . THR A 1 103 ? 5.672 -3.525 -9.18 1 97.88 103 THR A C 1
ATOM 770 O O . THR A 1 103 ? 5.41 -2.697 -10.055 1 97.88 103 THR A O 1
ATOM 773 N N . LEU A 1 104 ? 6.812 -3.578 -8.562 1 96.5 104 LEU A N 1
ATOM 774 C CA . LEU A 1 104 ? 7.918 -2.686 -8.891 1 96.5 104 LEU A CA 1
ATOM 775 C C . LEU A 1 104 ? 8.977 -3.408 -9.727 1 96.5 104 LEU A C 1
ATOM 777 O O . LEU A 1 104 ? 9.961 -2.803 -10.141 1 96.5 104 LEU A O 1
ATOM 781 N N . ASP A 1 105 ? 8.773 -4.68 -9.984 1 93.94 105 ASP A N 1
ATOM 782 C CA . ASP A 1 105 ? 9.727 -5.488 -10.734 1 93.94 105 ASP A CA 1
ATOM 783 C C . ASP A 1 105 ? 9.273 -5.684 -12.18 1 93.94 105 ASP A C 1
ATOM 785 O O . ASP A 1 105 ? 8.18 -6.195 -12.43 1 93.94 105 ASP A O 1
ATOM 789 N N . ASP A 1 106 ? 10.117 -5.281 -13.117 1 95 106 ASP A N 1
ATOM 790 C CA . ASP A 1 106 ? 9.789 -5.367 -14.539 1 95 106 ASP A CA 1
ATOM 791 C C . ASP A 1 106 ? 9.562 -6.816 -14.961 1 95 106 ASP A C 1
ATOM 793 O O . ASP A 1 106 ? 8.648 -7.109 -15.734 1 95 106 ASP A O 1
ATOM 797 N N . ASP A 1 107 ? 10.398 -7.645 -14.484 1 95 107 ASP A N 1
ATOM 798 C CA . ASP A 1 107 ? 10.289 -9.055 -14.852 1 95 107 ASP A CA 1
ATOM 799 C C . ASP A 1 107 ? 9.008 -9.672 -14.297 1 95 107 ASP A C 1
ATOM 801 O O . ASP A 1 107 ? 8.359 -10.477 -14.969 1 95 107 ASP A O 1
ATOM 805 N N . VAL A 1 108 ? 8.664 -9.289 -13.078 1 96 108 VAL A N 1
ATOM 806 C CA . VAL A 1 108 ? 7.434 -9.781 -12.453 1 96 108 VAL A CA 1
ATOM 807 C C . VAL A 1 108 ? 6.223 -9.242 -13.219 1 96 108 VAL A C 1
ATOM 809 O O . VAL A 1 108 ? 5.246 -9.969 -13.43 1 96 108 VAL A O 1
ATOM 812 N N . ALA A 1 109 ? 6.305 -8.016 -13.672 1 97.75 109 ALA A N 1
ATOM 813 C CA . ALA A 1 109 ? 5.23 -7.441 -14.484 1 97.75 109 ALA A CA 1
ATOM 814 C C . ALA A 1 109 ? 5.031 -8.234 -15.773 1 97.75 109 ALA A C 1
ATOM 816 O O . ALA A 1 109 ? 3.9 -8.531 -16.156 1 97.75 109 ALA A O 1
ATOM 817 N N . ARG A 1 110 ? 6.086 -8.555 -16.406 1 97.62 110 ARG A N 1
ATOM 818 C CA . ARG A 1 110 ? 6.02 -9.344 -17.625 1 97.62 110 ARG A CA 1
ATOM 819 C C . ARG A 1 110 ? 5.43 -10.719 -17.359 1 97.62 110 ARG A C 1
ATOM 821 O O . ARG A 1 110 ? 4.66 -11.242 -18.172 1 97.62 110 ARG A O 1
ATOM 828 N N . TRP A 1 111 ? 5.887 -11.25 -16.25 1 97.25 111 TRP A N 1
ATOM 829 C CA . TRP A 1 111 ? 5.344 -12.555 -15.875 1 97.25 111 TRP A CA 1
ATOM 830 C C . TRP A 1 111 ? 3.83 -12.477 -15.703 1 97.25 111 TRP A C 1
ATOM 832 O O . TRP A 1 111 ? 3.098 -13.344 -16.188 1 97.25 111 TRP A O 1
ATOM 842 N N . TYR A 1 112 ? 3.322 -11.469 -14.992 1 98.19 112 TYR A N 1
ATOM 843 C CA . TYR A 1 112 ? 1.886 -11.312 -14.797 1 98.19 112 TYR A CA 1
ATOM 844 C C . TYR A 1 112 ? 1.178 -11.094 -16.125 1 98.19 112 TYR A C 1
ATOM 846 O O . TYR A 1 112 ? 0.042 -11.539 -16.312 1 98.19 112 TYR A O 1
ATOM 854 N N . ALA A 1 113 ? 1.827 -10.383 -17.016 1 97.75 113 ALA A N 1
ATOM 855 C CA . ALA A 1 113 ? 1.255 -10.203 -18.344 1 97.75 113 ALA A CA 1
ATOM 856 C C . ALA A 1 113 ? 1.03 -11.547 -19.031 1 97.75 113 ALA A C 1
ATOM 858 O O . ALA A 1 113 ? 0.004 -11.758 -19.672 1 97.75 113 ALA A O 1
ATOM 859 N N . ARG A 1 114 ? 1.929 -12.469 -18.828 1 96.94 114 ARG A N 1
ATOM 860 C CA . ARG A 1 114 ? 1.793 -13.812 -19.391 1 96.94 114 ARG A CA 1
ATOM 861 C C . ARG A 1 114 ? 0.666 -14.578 -18.703 1 96.94 114 ARG A C 1
ATOM 863 O O . ARG A 1 114 ? 0.14 -15.547 -19.25 1 96.94 114 ARG A O 1
ATOM 870 N N . CYS A 1 115 ? 0.355 -14.188 -17.516 1 97.38 115 CYS A N 1
ATOM 871 C CA . CYS A 1 115 ? -0.728 -14.82 -16.766 1 97.38 115 CYS A CA 1
ATOM 872 C C . CYS A 1 115 ? -2.068 -14.18 -17.109 1 97.38 115 CYS A C 1
ATOM 874 O O . CYS A 1 115 ? -3.078 -14.469 -16.469 1 97.38 115 CYS A O 1
ATOM 876 N N . GLY A 1 116 ? -2.158 -13.234 -18.078 1 97.69 116 GLY A N 1
ATOM 877 C CA . GLY A 1 116 ? -3.416 -12.688 -18.562 1 97.69 116 GLY A CA 1
ATOM 878 C C . GLY A 1 116 ? -3.682 -11.281 -18.078 1 97.69 116 GLY A C 1
ATOM 879 O O . GLY A 1 116 ? -4.738 -10.711 -18.359 1 97.69 116 GLY A O 1
ATOM 880 N N . TYR A 1 117 ? -2.699 -10.703 -17.391 1 98.62 117 TYR A N 1
ATOM 881 C CA . TYR A 1 117 ? -2.859 -9.336 -16.922 1 98.62 117 TYR A CA 1
ATOM 882 C C . TYR A 1 117 ? -2.387 -8.336 -17.969 1 98.62 117 TYR A C 1
ATOM 884 O O . TYR A 1 117 ? -1.382 -8.562 -18.641 1 98.62 117 TYR A O 1
ATOM 892 N N . VAL A 1 118 ? -3.088 -7.164 -18.031 1 98.25 118 VAL A N 1
ATOM 893 C CA . VAL A 1 118 ? -2.762 -6.105 -18.984 1 98.25 118 VAL A CA 1
ATOM 894 C C . VAL A 1 118 ? -2.25 -4.879 -18.234 1 98.25 118 VAL A C 1
ATOM 896 O O . VAL A 1 118 ? -2.883 -4.422 -17.281 1 98.25 118 VAL A O 1
ATOM 899 N N . PRO A 1 119 ? -1.088 -4.383 -18.656 1 97.69 119 PRO A N 1
ATOM 900 C CA . PRO A 1 119 ? -0.635 -3.137 -18.031 1 97.69 119 PRO A CA 1
ATOM 901 C C . PRO A 1 119 ? -1.577 -1.966 -18.297 1 97.69 119 PRO A C 1
ATOM 903 O O . PRO A 1 119 ? -1.929 -1.702 -19.453 1 97.69 119 PRO A O 1
ATOM 906 N N . ILE A 1 120 ? -1.959 -1.242 -17.234 1 97.81 120 ILE A N 1
ATOM 907 C CA . ILE A 1 120 ? -2.898 -0.145 -17.438 1 97.81 120 ILE A CA 1
ATOM 908 C C . ILE A 1 120 ? -2.277 1.163 -16.953 1 97.81 120 ILE A C 1
ATOM 910 O O . ILE A 1 120 ? -2.779 2.248 -17.266 1 97.81 120 ILE A O 1
ATOM 914 N N . ALA A 1 121 ? -1.305 1.112 -16.234 1 97.38 121 ALA A N 1
ATOM 915 C CA . ALA A 1 121 ? -0.594 2.299 -15.766 1 97.38 121 ALA A CA 1
ATOM 916 C C . ALA A 1 121 ? 0.847 1.963 -15.398 1 97.38 121 ALA A C 1
ATOM 918 O O . ALA A 1 121 ? 1.153 0.823 -15.039 1 97.38 121 ALA A O 1
ATOM 919 N N . CYS A 1 122 ? 1.71 2.916 -15.523 1 97.38 122 CYS A N 1
ATOM 920 C CA . CYS A 1 122 ? 3.102 2.832 -15.102 1 97.38 122 CYS A CA 1
ATOM 921 C C . CYS A 1 122 ? 3.594 4.176 -14.578 1 97.38 122 CYS A C 1
ATOM 923 O O . CYS A 1 122 ? 3.443 5.199 -15.242 1 97.38 122 CYS A O 1
ATOM 925 N N . LEU A 1 123 ? 4.027 4.246 -13.391 1 97.69 123 LEU A N 1
ATOM 926 C CA . LEU A 1 123 ? 4.613 5.438 -12.789 1 97.69 123 LEU A CA 1
ATOM 927 C C . LEU A 1 123 ? 6.129 5.305 -12.68 1 97.69 123 LEU A C 1
ATOM 929 O O . LEU A 1 123 ? 6.633 4.59 -11.812 1 97.69 123 LEU A O 1
ATOM 933 N N . PRO A 1 124 ? 6.844 5.965 -13.555 1 96.56 124 PRO A N 1
ATOM 934 C CA . PRO A 1 124 ? 8.305 5.832 -13.539 1 96.56 124 PRO A CA 1
ATOM 935 C C . PRO A 1 124 ? 8.93 6.387 -12.266 1 96.56 124 PRO A C 1
ATOM 937 O O . PRO A 1 124 ? 8.383 7.309 -11.656 1 96.56 124 PRO A O 1
ATOM 940 N N . ARG A 1 125 ? 10.086 5.777 -11.875 1 96.06 125 ARG A N 1
ATOM 941 C CA . ARG A 1 125 ? 10.898 6.227 -10.742 1 96.06 125 ARG A CA 1
ATOM 942 C C . ARG A 1 125 ? 10.047 6.375 -9.484 1 96.06 125 ARG A C 1
ATOM 944 O O . ARG A 1 125 ? 10.141 7.383 -8.781 1 96.06 125 ARG A O 1
ATOM 951 N N . TYR A 1 126 ? 9.18 5.438 -9.281 1 97.5 126 TYR A N 1
ATOM 952 C CA . TYR A 1 126 ? 8.32 5.441 -8.102 1 97.5 126 TYR A CA 1
ATOM 953 C C . TYR A 1 126 ? 9.141 5.305 -6.824 1 97.5 126 TYR A C 1
ATOM 955 O O . TYR A 1 126 ? 8.992 6.102 -5.898 1 97.5 126 TYR A O 1
ATOM 963 N N . CYS A 1 127 ? 9.953 4.391 -6.781 1 96.88 127 CYS A N 1
ATOM 964 C CA . CYS A 1 127 ? 10.859 4.133 -5.668 1 96.88 127 CYS A CA 1
ATOM 965 C C . CYS A 1 127 ? 12.289 3.939 -6.164 1 96.88 127 CYS A C 1
ATOM 967 O O . CYS A 1 127 ? 12.672 2.838 -6.562 1 96.88 127 CYS A O 1
ATOM 969 N N . GLY A 1 128 ? 13.008 4.984 -6.105 1 95 128 GLY A N 1
ATOM 970 C CA . GLY A 1 128 ? 14.312 4.945 -6.75 1 95 128 GLY A CA 1
ATOM 971 C C . GLY A 1 128 ? 14.227 4.73 -8.25 1 95 128 GLY A C 1
ATOM 972 O O . GLY A 1 128 ? 13.508 5.453 -8.945 1 95 128 GLY A O 1
ATOM 973 N N . HIS A 1 129 ? 14.938 3.68 -8.727 1 93 129 HIS A N 1
ATOM 974 C CA . HIS A 1 129 ? 14.961 3.379 -10.148 1 93 129 HIS A CA 1
ATOM 975 C C . HIS A 1 129 ? 13.766 2.51 -10.547 1 93 129 HIS A C 1
ATOM 977 O O . HIS A 1 129 ? 13.555 2.242 -11.734 1 93 129 HIS A O 1
ATOM 983 N N . TRP A 1 130 ? 13 2.121 -9.602 1 95 130 TRP A N 1
ATOM 984 C CA . TRP A 1 130 ? 11.898 1.197 -9.867 1 95 130 TRP A CA 1
ATOM 985 C C . TRP A 1 130 ? 10.641 1.952 -10.273 1 95 130 TRP A C 1
ATOM 987 O O . TRP A 1 130 ? 10.312 2.988 -9.688 1 95 130 TRP A O 1
ATOM 997 N N . SER A 1 131 ? 10.016 1.465 -11.281 1 97 131 SER A N 1
ATOM 998 C CA . SER A 1 131 ? 8.711 1.968 -11.695 1 97 131 SER A CA 1
ATOM 999 C C . SER A 1 131 ? 7.582 1.127 -11.102 1 97 131 SER A C 1
ATOM 1001 O O . SER A 1 131 ? 7.738 -0.08 -10.906 1 97 131 SER A O 1
ATOM 1003 N N . ARG A 1 132 ? 6.512 1.721 -10.773 1 98.06 132 ARG A N 1
ATOM 1004 C CA . ARG A 1 132 ? 5.332 0.969 -10.344 1 98.06 132 ARG A CA 1
ATOM 1005 C C . ARG A 1 132 ? 4.461 0.598 -11.539 1 98.06 132 ARG A C 1
ATOM 1007 O O . ARG A 1 132 ? 3.959 1.476 -12.25 1 98.06 132 ARG A O 1
ATOM 1014 N N . HIS A 1 133 ? 4.312 -0.684 -11.773 1 98.44 133 HIS A N 1
ATOM 1015 C CA . HIS A 1 133 ? 3.41 -1.219 -12.781 1 98.44 133 HIS A CA 1
ATOM 1016 C C . HIS A 1 133 ? 2.059 -1.584 -12.18 1 98.44 133 HIS A C 1
ATOM 1018 O O . HIS A 1 133 ? 1.995 -2.262 -11.156 1 98.44 133 HIS A O 1
ATOM 1024 N N . THR A 1 134 ? 1.026 -1.115 -12.758 1 98.75 134 THR A N 1
ATOM 1025 C CA . THR A 1 134 ? -0.32 -1.557 -12.406 1 98.75 134 THR A CA 1
ATOM 1026 C C . THR A 1 134 ? -0.93 -2.377 -13.539 1 98.75 134 THR A C 1
ATOM 1028 O O . THR A 1 134 ? -0.977 -1.923 -14.688 1 98.75 134 THR A O 1
ATOM 1031 N N . LEU A 1 135 ? -1.323 -3.578 -13.211 1 98.75 135 LEU A N 1
ATOM 1032 C CA . LEU A 1 135 ? -1.87 -4.5 -14.203 1 98.75 135 LEU A CA 1
ATOM 1033 C C . LEU A 1 135 ? -3.271 -4.953 -13.805 1 98.75 135 LEU A C 1
ATOM 1035 O O . LEU A 1 135 ? -3.566 -5.105 -12.617 1 98.75 135 LEU A O 1
ATOM 1039 N N . LEU A 1 136 ? -4.066 -5.199 -14.797 1 98.62 136 LEU A N 1
ATOM 1040 C CA . LEU A 1 136 ? -5.461 -5.578 -14.586 1 98.62 136 LEU A CA 1
ATOM 1041 C C . LEU A 1 136 ? -5.824 -6.793 -15.43 1 98.62 136 LEU A C 1
ATOM 1043 O O . LEU A 1 136 ? -5.438 -6.883 -16.594 1 98.62 136 LEU A O 1
ATOM 1047 N N . LYS A 1 137 ? -6.496 -7.703 -14.875 1 98.56 137 LYS A N 1
ATOM 1048 C CA . LYS A 1 137 ? -7.059 -8.844 -15.602 1 98.56 137 LYS A CA 1
ATOM 1049 C C . LYS A 1 137 ? -8.578 -8.891 -15.445 1 98.56 137 LYS A C 1
ATOM 1051 O O . LYS A 1 137 ? -9.094 -8.906 -14.32 1 98.56 137 LYS A O 1
ATOM 1056 N N . SER A 1 138 ? -9.305 -8.906 -16.516 1 97.94 138 SER A N 1
ATOM 1057 C CA . SER A 1 138 ? -10.758 -9.078 -16.484 1 97.94 138 SER A CA 1
ATOM 1058 C C . SER A 1 138 ? -11.141 -10.547 -16.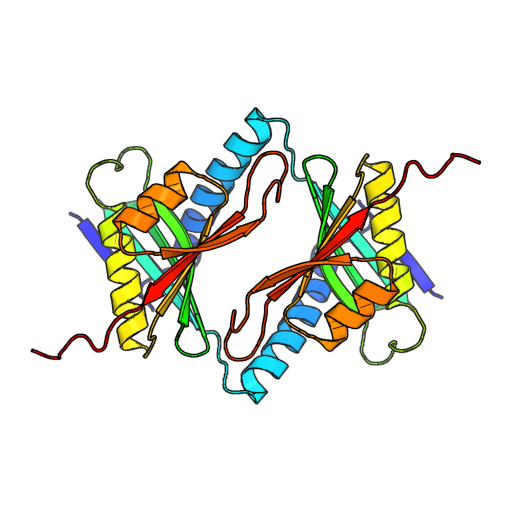453 1 97.94 138 SER A C 1
ATOM 1060 O O . SER A 1 138 ? -10.555 -11.367 -17.156 1 97.94 138 SER A O 1
ATOM 1062 N N . PHE A 1 139 ? -12.016 -10.914 -15.531 1 96.12 139 PHE A N 1
ATOM 1063 C CA . PHE A 1 139 ? -12.469 -12.297 -15.414 1 96.12 139 PHE A CA 1
ATOM 1064 C C . PHE A 1 139 ? -13.641 -12.555 -16.359 1 96.12 139 PHE A C 1
ATOM 1066 O O . PHE A 1 139 ? -14.625 -11.82 -16.344 1 96.12 139 PHE A O 1
ATOM 1073 N N . GLY A 1 140 ? -13.672 -12.07 -17.641 1 73.62 140 GLY A N 1
ATOM 1074 C CA . GLY A 1 140 ? -14.75 -12.289 -18.594 1 73.62 140 GLY A CA 1
ATOM 1075 C C . GLY A 1 140 ? -15.922 -13.062 -18.016 1 73.62 140 GLY A C 1
ATOM 1076 O O . GLY A 1 140 ? -15.789 -13.695 -16.969 1 73.62 140 GLY A O 1
ATOM 1077 N N . ALA A 1 141 ? -17.328 -12.797 -18.344 1 52.75 141 ALA A N 1
ATOM 1078 C CA . ALA A 1 141 ? -18.422 -13.742 -18.109 1 52.75 141 ALA A CA 1
ATOM 1079 C C . ALA A 1 141 ? -17.984 -15.172 -18.406 1 52.75 141 ALA A C 1
ATOM 1081 O O . ALA A 1 141 ? -17.75 -15.539 -19.562 1 52.75 141 ALA A O 1
ATOM 1082 N N . GLN A 1 142 ? -16.859 -15.734 -17.922 1 42.91 142 GLN A N 1
ATOM 1083 C CA . GLN A 1 142 ? -16.797 -17.172 -18.203 1 42.91 142 GLN A CA 1
ATOM 1084 C C . GLN A 1 142 ? -18.188 -17.734 -18.5 1 42.91 142 GLN A C 1
ATOM 1086 O O . GLN A 1 142 ? -19.141 -17.484 -17.75 1 42.91 142 GLN A O 1
ATOM 1091 N N . GLU A 1 143 ? -18.469 -17.844 -19.688 1 37.28 143 GLU A N 1
ATOM 1092 C CA . GLU A 1 143 ? -19.547 -18.703 -20.141 1 37.28 143 GLU A CA 1
ATOM 1093 C C . GLU A 1 143 ? -19.656 -19.969 -19.281 1 37.28 143 GLU A C 1
ATOM 1095 O O . GLU A 1 143 ? -18.672 -20.656 -19.078 1 37.28 143 GLU A O 1
ATOM 1100 N N . ARG A 1 144 ? -20.203 -19.938 -18.094 1 37.94 144 ARG A N 1
ATOM 1101 C CA . ARG A 1 144 ? -20.766 -21.219 -17.703 1 37.94 144 ARG A CA 1
ATOM 1102 C C . ARG A 1 144 ? -20.969 -22.125 -18.922 1 37.94 144 ARG A C 1
ATOM 1104 O O . ARG A 1 144 ? -21.859 -21.875 -19.75 1 37.94 144 ARG A O 1
ATOM 1111 N N . MET A 1 145 ? -19.906 -22.625 -19.609 1 29.16 145 MET A N 1
ATOM 1112 C CA . MET A 1 145 ? -20.25 -23.875 -20.281 1 29.16 145 MET A CA 1
ATOM 1113 C C . MET A 1 145 ? -20.781 -24.906 -19.281 1 29.16 145 MET A C 1
ATOM 1115 O O . MET A 1 145 ? -20.312 -24.969 -18.141 1 29.16 145 MET A O 1
ATOM 1119 N N . MET B 1 1 ? 3.191 -34.875 -0.35 1 85.88 1 MET B N 1
ATOM 1120 C CA . MET B 1 1 ? 1.861 -34.625 -0.904 1 85.88 1 MET B CA 1
ATOM 1121 C C . MET B 1 1 ? 1.512 -33.125 -0.856 1 85.88 1 MET B C 1
ATOM 1123 O O . MET B 1 1 ? 1.774 -32.469 0.143 1 85.88 1 MET B O 1
ATOM 1127 N N . MET B 1 2 ? 1.072 -32.625 -1.925 1 89.56 2 MET B N 1
ATOM 1128 C CA . MET B 1 2 ? 0.76 -31.203 -2.012 1 89.56 2 MET B CA 1
ATOM 1129 C C . MET B 1 2 ? -0.685 -30.938 -1.603 1 89.56 2 MET B C 1
ATOM 1131 O O . MET B 1 2 ? -1.581 -31.703 -1.931 1 89.56 2 MET B O 1
ATOM 1135 N N . LYS B 1 3 ? -0.865 -29.938 -0.703 1 93.88 3 LYS B N 1
ATOM 1136 C CA . LYS B 1 3 ? -2.193 -29.562 -0.225 1 93.88 3 LYS B CA 1
ATOM 1137 C C . LYS B 1 3 ? -2.42 -28.047 -0.349 1 93.88 3 LYS B C 1
ATOM 1139 O O . LYS B 1 3 ? -1.518 -27.266 -0.076 1 93.88 3 LYS B O 1
ATOM 1144 N N . TRP B 1 4 ? -3.621 -27.719 -0.794 1 94.62 4 TRP B N 1
ATOM 1145 C CA . TRP B 1 4 ? -4.016 -26.328 -0.905 1 94.62 4 TRP B CA 1
ATOM 1146 C C . TRP B 1 4 ? -4.922 -25.922 0.253 1 94.62 4 TRP B C 1
ATOM 1148 O O . TRP B 1 4 ? -5.836 -26.656 0.625 1 94.62 4 TRP B O 1
ATOM 1158 N N . LEU B 1 5 ? -4.609 -24.844 0.841 1 95.12 5 LEU B N 1
ATOM 1159 C CA . LEU B 1 5 ? -5.438 -24.297 1.914 1 95.12 5 LEU B CA 1
ATOM 1160 C C . LEU B 1 5 ? -6.086 -22.984 1.488 1 95.12 5 LEU B C 1
ATOM 1162 O O . LEU B 1 5 ? -5.453 -22.156 0.836 1 95.12 5 LEU B O 1
ATOM 1166 N N . THR B 1 6 ? -7.43 -22.797 1.864 1 93.94 6 THR B N 1
ATOM 1167 C CA . THR B 1 6 ? -8.148 -21.562 1.553 1 93.94 6 THR B CA 1
ATOM 1168 C C . THR B 1 6 ? -9.016 -21.141 2.729 1 93.94 6 THR B C 1
ATOM 1170 O O . THR B 1 6 ? -9.281 -21.922 3.635 1 93.94 6 THR B O 1
ATOM 1173 N N . GLY B 1 7 ? -9.312 -19.859 2.721 1 90.25 7 GLY B N 1
ATOM 1174 C CA . GLY B 1 7 ? -10.281 -19.328 3.664 1 90.25 7 GLY B CA 1
ATOM 1175 C C . GLY B 1 7 ? -9.93 -19.625 5.109 1 90.25 7 GLY B C 1
ATOM 1176 O O . GLY B 1 7 ? -8.828 -19.312 5.562 1 90.25 7 GLY B O 1
ATOM 1177 N N . ALA B 1 8 ? -10.867 -20.328 5.719 1 86.25 8 ALA B N 1
ATOM 1178 C CA . ALA B 1 8 ? -10.797 -20.547 7.16 1 86.25 8 ALA B CA 1
ATOM 1179 C C . ALA B 1 8 ? -9.695 -21.547 7.512 1 86.25 8 ALA B C 1
ATOM 1181 O O . ALA B 1 8 ? -9.305 -21.672 8.672 1 86.25 8 ALA B O 1
ATOM 1182 N N . GLN B 1 9 ? -9.195 -22.203 6.574 1 92.19 9 GLN B N 1
ATOM 1183 C CA . GLN B 1 9 ? -8.156 -23.188 6.812 1 92.19 9 GLN B CA 1
ATOM 1184 C C . GLN B 1 9 ? -6.805 -22.531 7.051 1 92.19 9 GLN B C 1
ATOM 1186 O O . GLN B 1 9 ? -5.859 -23.172 7.508 1 92.19 9 GLN B O 1
ATOM 1191 N N . ILE B 1 10 ? -6.727 -21.359 6.746 1 93.25 10 ILE B N 1
ATOM 1192 C CA . ILE B 1 10 ? -5.445 -20.672 6.766 1 93.25 10 ILE B CA 1
ATOM 1193 C C . ILE B 1 10 ? -5.219 -20.031 8.141 1 93.25 10 ILE B C 1
ATOM 1195 O O . ILE B 1 10 ? -6.066 -19.281 8.633 1 93.25 10 ILE B O 1
ATOM 1199 N N . ALA B 1 11 ? -4.039 -20.359 8.672 1 87.94 11 ALA B N 1
ATOM 1200 C CA . ALA B 1 11 ? -3.643 -19.75 9.938 1 87.94 11 ALA B CA 1
ATOM 1201 C C . ALA B 1 11 ? -3.021 -18.375 9.719 1 87.94 11 ALA B C 1
ATOM 1203 O O . ALA B 1 11 ? -2.381 -18.125 8.695 1 87.94 11 ALA B O 1
ATOM 1204 N N . ASP B 1 12 ? -3.195 -17.438 10.719 1 85.88 12 ASP B N 1
ATOM 1205 C CA . ASP B 1 12 ? -2.674 -16.078 10.625 1 85.88 12 ASP B CA 1
ATOM 1206 C C . ASP B 1 12 ? -1.166 -16.078 10.375 1 85.88 12 ASP B C 1
ATOM 1208 O O . ASP B 1 12 ? -0.652 -15.242 9.633 1 85.88 12 ASP B O 1
ATOM 1212 N N . ASP B 1 13 ? -0.53 -16.938 10.938 1 90.12 13 ASP B N 1
ATOM 1213 C CA . ASP B 1 13 ? 0.921 -17.031 10.805 1 90.12 13 ASP B CA 1
ATOM 1214 C C . ASP B 1 13 ? 1.32 -17.359 9.367 1 90.12 13 ASP B C 1
ATOM 1216 O O . ASP B 1 13 ? 2.371 -16.938 8.898 1 90.12 13 ASP B O 1
ATOM 1220 N N . GLN B 1 14 ? 0.505 -18.109 8.688 1 92.25 14 GLN B N 1
ATOM 1221 C CA . GLN B 1 14 ? 0.811 -18.469 7.309 1 92.25 14 GLN B CA 1
ATOM 1222 C C . GLN B 1 14 ? 0.75 -17.25 6.395 1 92.25 14 GLN B C 1
ATOM 1224 O O . GLN B 1 14 ? 1.584 -17.094 5.504 1 92.25 14 GLN B O 1
ATOM 1229 N N . THR B 1 15 ? -0.256 -16.406 6.625 1 94.56 15 THR B N 1
ATOM 1230 C CA . THR B 1 15 ? -0.364 -15.172 5.852 1 94.56 15 THR B CA 1
ATOM 1231 C C . THR B 1 15 ? 0.86 -14.281 6.066 1 94.56 15 THR B C 1
ATOM 1233 O O . THR B 1 15 ? 1.364 -13.672 5.125 1 94.56 15 THR B O 1
ATOM 1236 N N . ARG B 1 16 ? 1.355 -14.266 7.223 1 95 16 ARG B N 1
ATOM 1237 C CA . ARG B 1 16 ? 2.521 -13.461 7.559 1 95 16 ARG B CA 1
ATOM 1238 C C . ARG B 1 16 ? 3.773 -13.992 6.863 1 95 16 ARG B C 1
ATOM 1240 O O . ARG B 1 16 ? 4.621 -13.211 6.422 1 95 16 ARG B O 1
ATOM 1247 N N . VAL B 1 17 ? 3.926 -15.344 6.812 1 94.69 17 VAL B N 1
ATOM 1248 C CA . VAL B 1 17 ? 5.074 -15.953 6.156 1 94.69 17 VAL B CA 1
ATOM 1249 C C . VAL B 1 17 ? 5.129 -15.523 4.695 1 94.69 17 VAL B C 1
ATOM 1251 O O . VAL B 1 17 ? 6.199 -15.188 4.18 1 94.69 17 VAL B O 1
ATOM 1254 N N . VAL B 1 18 ? 4.031 -15.523 4.043 1 96.5 18 VAL B N 1
ATOM 1255 C CA . VAL B 1 18 ? 3.939 -15.148 2.635 1 96.5 18 VAL B CA 1
ATOM 1256 C C . VAL B 1 18 ? 4.309 -13.68 2.465 1 96.5 18 VAL B C 1
ATOM 1258 O O . VAL B 1 18 ? 5.129 -13.328 1.609 1 96.5 18 VAL B O 1
ATOM 1261 N N . ALA B 1 19 ? 3.688 -12.844 3.299 1 96.94 19 ALA B N 1
ATOM 1262 C CA . ALA B 1 19 ? 4.008 -11.414 3.26 1 96.94 19 ALA B CA 1
ATOM 1263 C C . ALA B 1 19 ? 5.492 -11.18 3.514 1 96.94 19 ALA B C 1
ATOM 1265 O O . ALA B 1 19 ? 6.152 -10.461 2.76 1 96.94 19 ALA B O 1
ATOM 1266 N N . ASP B 1 20 ? 6.059 -11.828 4.516 1 96.12 20 ASP B N 1
ATOM 1267 C CA . ASP B 1 20 ? 7.461 -11.688 4.883 1 96.12 20 ASP B CA 1
ATOM 1268 C C . ASP B 1 20 ? 8.375 -12.125 3.744 1 96.12 20 ASP B C 1
ATOM 1270 O O . ASP B 1 20 ? 9.414 -11.5 3.494 1 96.12 20 ASP B O 1
ATOM 1274 N N . GLY B 1 21 ? 8.016 -13.242 3.123 1 95.44 21 GLY B N 1
ATOM 1275 C CA . GLY B 1 21 ? 8.812 -13.711 1.999 1 95.44 21 GLY B CA 1
ATOM 1276 C C . GLY B 1 21 ? 8.938 -12.695 0.886 1 95.44 21 GLY B C 1
ATOM 1277 O O . GLY B 1 21 ? 10.039 -12.445 0.389 1 95.44 21 GLY B O 1
ATOM 1278 N N . VAL B 1 22 ? 7.832 -12.07 0.56 1 95.81 22 VAL B N 1
ATOM 1279 C CA . VAL B 1 22 ? 7.82 -11.078 -0.505 1 95.81 22 VAL B CA 1
ATOM 1280 C C . VAL B 1 22 ? 8.594 -9.836 -0.061 1 95.81 22 VAL B C 1
ATOM 1282 O O . VAL B 1 22 ? 9.414 -9.305 -0.814 1 95.81 22 VAL B O 1
ATOM 1285 N N . LEU B 1 23 ? 8.312 -9.375 1.135 1 94.75 23 LEU B N 1
ATOM 1286 C CA . LEU B 1 23 ? 8.938 -8.156 1.647 1 94.75 23 LEU B CA 1
ATOM 1287 C C . LEU B 1 23 ? 10.445 -8.336 1.778 1 94.75 23 LEU B C 1
ATOM 1289 O O . LEU B 1 23 ? 11.211 -7.41 1.485 1 94.75 23 LEU B O 1
ATOM 1293 N N . GLN B 1 24 ? 10.906 -9.484 2.234 1 94.5 24 GLN B N 1
ATOM 1294 C CA . GLN B 1 24 ? 12.336 -9.766 2.346 1 94.5 24 GLN B CA 1
ATOM 1295 C C . GLN B 1 24 ? 13.016 -9.719 0.98 1 94.5 24 GLN B C 1
ATOM 1297 O O . GLN B 1 24 ? 14.094 -9.133 0.837 1 94.5 24 GLN B O 1
ATOM 1302 N N . HIS B 1 25 ? 12.391 -10.383 0.059 1 93.56 25 HIS B N 1
ATOM 1303 C CA . HIS B 1 25 ? 12.922 -10.367 -1.299 1 93.56 25 HIS B CA 1
ATOM 1304 C C . HIS B 1 25 ? 13 -8.938 -1.84 1 93.56 25 HIS B C 1
ATOM 1306 O O . HIS B 1 25 ? 14.023 -8.531 -2.389 1 93.56 25 HIS B O 1
ATOM 1312 N N . GLY B 1 26 ? 11.914 -8.195 -1.705 1 92.06 26 GLY B N 1
ATOM 1313 C CA . GLY B 1 26 ? 11.883 -6.809 -2.15 1 92.06 26 GLY B CA 1
ATOM 1314 C C . GLY B 1 26 ? 12.922 -5.938 -1.467 1 92.06 26 GLY B C 1
ATOM 1315 O O . GLY B 1 26 ? 13.562 -5.102 -2.109 1 92.06 26 GLY B O 1
ATOM 1316 N N . ARG B 1 27 ? 13.062 -6.098 -0.224 1 92.31 27 ARG B N 1
ATOM 1317 C CA . ARG B 1 27 ? 14.047 -5.34 0.546 1 92.31 27 ARG B CA 1
ATOM 1318 C C . ARG B 1 27 ? 15.461 -5.629 0.06 1 92.31 27 ARG B C 1
ATOM 1320 O O . ARG B 1 27 ? 16.266 -4.707 -0.099 1 92.31 27 ARG B O 1
ATOM 1327 N N . ALA B 1 28 ? 15.781 -6.891 -0.131 1 92.81 28 ALA B N 1
ATOM 1328 C CA . ALA B 1 28 ? 17.109 -7.285 -0.605 1 92.81 28 ALA B CA 1
ATOM 1329 C C . ALA B 1 28 ? 17.422 -6.645 -1.954 1 92.81 28 ALA B C 1
ATOM 1331 O O . ALA B 1 28 ? 18.531 -6.152 -2.17 1 92.81 28 ALA B O 1
ATOM 1332 N N . LEU B 1 29 ? 16.469 -6.648 -2.797 1 91.5 29 LEU B N 1
ATOM 1333 C CA . LEU B 1 29 ? 16.641 -6.051 -4.113 1 91.5 29 LEU B CA 1
ATOM 1334 C C . LEU B 1 29 ? 16.875 -4.547 -4.004 1 91.5 29 LEU B C 1
ATOM 1336 O O . LEU B 1 29 ? 17.766 -4.004 -4.672 1 91.5 29 LEU B O 1
ATOM 1340 N N . SER B 1 30 ? 16.078 -3.928 -3.164 1 92.31 30 SER B N 1
ATOM 1341 C CA . SER B 1 30 ? 16.203 -2.49 -2.955 1 92.31 30 SER B CA 1
ATOM 1342 C C . SER B 1 30 ? 17.562 -2.129 -2.361 1 92.31 30 SER B C 1
ATOM 1344 O O . SER B 1 30 ? 18.219 -1.202 -2.834 1 92.31 30 SER B O 1
ATOM 1346 N N . GLU B 1 31 ? 17.938 -2.861 -1.381 1 93.56 31 GLU B N 1
ATOM 1347 C CA . GLU B 1 31 ? 19.203 -2.592 -0.688 1 93.56 31 GLU B CA 1
ATOM 1348 C C . GLU B 1 31 ? 20.391 -2.777 -1.619 1 93.56 31 GLU B C 1
ATOM 1350 O O . GLU B 1 31 ? 21.375 -2.035 -1.533 1 93.56 31 GLU B O 1
ATOM 1355 N N . ALA B 1 32 ? 20.297 -3.727 -2.482 1 93.31 32 ALA B N 1
ATOM 1356 C CA . ALA B 1 32 ? 21.344 -3.971 -3.463 1 93.31 32 ALA B CA 1
ATOM 1357 C C . ALA B 1 32 ? 21.531 -2.768 -4.387 1 93.31 32 ALA B C 1
ATOM 1359 O O . ALA B 1 32 ? 22.609 -2.553 -4.934 1 93.31 32 ALA B O 1
ATOM 1360 N N . LYS B 1 33 ? 20.516 -1.938 -4.461 1 92.69 33 LYS B N 1
ATOM 1361 C CA . LYS B 1 33 ? 20.562 -0.783 -5.352 1 92.69 33 LYS B CA 1
ATOM 1362 C C . LYS B 1 33 ? 20.703 0.515 -4.562 1 92.69 33 LYS B C 1
ATOM 1364 O O . LYS B 1 33 ? 20.484 1.604 -5.102 1 92.69 33 LYS B O 1
ATOM 1369 N N . GLY B 1 34 ? 20.891 0.371 -3.252 1 92.69 34 GLY B N 1
ATOM 1370 C CA . GLY B 1 34 ? 21.141 1.533 -2.418 1 92.69 34 GLY B CA 1
ATOM 1371 C C . GLY B 1 34 ? 19.922 2.029 -1.683 1 92.69 34 GLY B C 1
ATOM 1372 O O . GLY B 1 34 ? 19.953 3.09 -1.053 1 92.69 34 GLY B O 1
ATOM 1373 N N . GLY B 1 35 ? 18.891 1.299 -1.858 1 93 35 GLY B N 1
ATOM 1374 C CA . GLY B 1 35 ? 17.672 1.651 -1.135 1 93 35 GLY B CA 1
ATOM 1375 C C . GLY B 1 35 ? 17.625 1.072 0.266 1 93 35 GLY B C 1
ATOM 1376 O O . GLY B 1 35 ? 18 -0.084 0.479 1 93 35 GLY B O 1
ATOM 1377 N N . MET B 1 36 ? 17.328 1.91 1.231 1 93.88 36 MET B N 1
ATOM 1378 C CA . MET B 1 36 ? 17.125 1.47 2.607 1 93.88 36 MET B CA 1
ATOM 1379 C C . MET B 1 36 ? 15.875 2.111 3.201 1 93.88 36 MET B C 1
ATOM 1381 O O . MET B 1 36 ? 15.906 3.264 3.637 1 93.88 36 MET B O 1
ATOM 1385 N N . ALA B 1 37 ? 14.906 1.346 3.25 1 96.62 37 ALA B N 1
ATOM 1386 C CA . ALA B 1 37 ? 13.664 1.862 3.82 1 96.62 37 ALA B CA 1
ATOM 1387 C C . ALA B 1 37 ? 13.82 2.121 5.316 1 96.62 37 ALA B C 1
ATOM 1389 O O . ALA B 1 37 ? 14.312 1.269 6.055 1 96.62 37 ALA B O 1
ATOM 1390 N N . ASP B 1 38 ? 13.398 3.238 5.777 1 97.12 38 ASP B N 1
ATOM 1391 C CA . ASP B 1 38 ? 13.484 3.641 7.176 1 97.12 38 ASP B CA 1
ATOM 1392 C C . ASP B 1 38 ? 12.195 4.32 7.637 1 97.12 38 ASP B C 1
ATOM 1394 O O . ASP B 1 38 ? 11.812 5.363 7.105 1 97.12 38 ASP B O 1
ATOM 1398 N N . PRO B 1 39 ? 11.547 3.672 8.594 1 97.25 39 PRO B N 1
ATOM 1399 C CA . PRO B 1 39 ? 10.305 4.27 9.094 1 97.25 39 PRO B CA 1
ATOM 1400 C C . PRO B 1 39 ? 10.516 5.672 9.664 1 97.25 39 PRO B C 1
ATOM 1402 O O . PRO B 1 39 ? 11.578 5.969 10.203 1 97.25 39 PRO B O 1
ATOM 1405 N N . ILE B 1 40 ? 9.523 6.551 9.516 1 97.88 40 ILE B N 1
ATOM 1406 C CA . ILE B 1 40 ? 9.523 7.926 10 1 97.88 40 ILE B CA 1
ATOM 1407 C C . ILE B 1 40 ? 8.125 8.297 10.508 1 97.88 40 ILE B C 1
ATOM 1409 O O . ILE B 1 40 ? 7.125 7.828 9.961 1 97.88 40 ILE B O 1
ATOM 1413 N N . ALA B 1 41 ? 8.102 9.086 11.578 1 98.38 41 ALA B N 1
ATOM 1414 C CA . ALA B 1 41 ? 6.805 9.461 12.141 1 98.38 41 ALA B CA 1
ATOM 1415 C C . ALA B 1 41 ? 6.914 10.727 12.984 1 98.38 41 ALA B C 1
ATOM 1417 O O . ALA B 1 41 ? 8 11.086 13.438 1 98.38 41 ALA B O 1
ATOM 1418 N N . CYS B 1 42 ? 5.789 11.383 13.125 1 97.88 42 CYS B N 1
ATOM 1419 C CA . CYS B 1 42 ? 5.598 12.508 14.031 1 97.88 42 CYS B CA 1
ATOM 1420 C C . CYS B 1 42 ? 4.203 12.484 14.648 1 97.88 42 CYS B C 1
ATOM 1422 O O . CYS B 1 42 ? 3.219 12.219 13.953 1 97.88 42 CYS B O 1
ATOM 1424 N N . MET B 1 43 ? 4.184 12.711 15.945 1 97.88 43 MET B N 1
ATOM 1425 C CA . MET B 1 43 ? 2.924 12.664 16.688 1 97.88 43 MET B CA 1
ATOM 1426 C C . MET B 1 43 ? 2.652 13.984 17.391 1 97.88 43 MET B C 1
ATOM 1428 O O . MET B 1 43 ? 3.584 14.734 17.688 1 97.88 43 MET B O 1
ATOM 1432 N N . ILE B 1 44 ? 1.401 14.242 17.547 1 96.75 44 ILE B N 1
ATOM 1433 C CA . ILE B 1 44 ? 0.981 15.414 18.312 1 96.75 44 ILE B CA 1
ATOM 1434 C C . ILE B 1 44 ? 0.219 14.977 19.547 1 96.75 44 ILE B C 1
ATOM 1436 O O . ILE B 1 44 ? -0.782 14.266 19.453 1 96.75 44 ILE B O 1
ATOM 1440 N N . MET B 1 45 ? 0.692 15.461 20.641 1 95.75 45 MET B N 1
ATOM 1441 C CA . MET B 1 45 ? 0.048 15.203 21.938 1 95.75 45 MET B CA 1
ATOM 1442 C C . MET B 1 45 ? -0.573 16.484 22.5 1 95.75 45 MET B C 1
ATOM 1444 O O . MET B 1 45 ? 0.008 17.562 22.391 1 95.75 45 MET B O 1
ATOM 1448 N N . GLU B 1 46 ? -1.775 16.328 23.031 1 94.38 46 GLU B N 1
ATOM 1449 C CA . GLU B 1 46 ? -2.412 17.391 23.812 1 94.38 46 GLU B CA 1
ATOM 1450 C C . GLU B 1 46 ? -2.891 16.844 25.156 1 94.38 46 GLU B C 1
ATOM 1452 O O . GLU B 1 46 ? -3.695 15.922 25.219 1 94.38 46 GLU B O 1
ATOM 1457 N N . ASN B 1 47 ? -2.438 17.453 26.266 1 92.62 47 ASN B N 1
ATOM 1458 C CA . ASN B 1 47 ? -2.781 17 27.609 1 92.62 47 ASN B CA 1
ATOM 1459 C C . ASN B 1 47 ? -2.582 15.492 27.766 1 92.62 47 ASN B C 1
ATOM 1461 O O . ASN B 1 47 ? -3.48 14.789 28.219 1 92.62 47 ASN B O 1
ATOM 1465 N N . ASP B 1 48 ? -1.494 14.945 27.125 1 89.5 48 ASP B N 1
ATOM 1466 C CA . ASP B 1 48 ? -1.025 13.562 27.234 1 89.5 48 ASP B CA 1
ATOM 1467 C C . ASP B 1 48 ? -1.911 12.617 26.422 1 89.5 48 ASP B C 1
ATOM 1469 O O . ASP B 1 48 ? -1.881 11.406 26.625 1 89.5 48 ASP B O 1
ATOM 1473 N N . LEU B 1 49 ? -2.701 13.242 25.625 1 92.94 49 LEU B N 1
ATOM 1474 C CA . LEU B 1 49 ? -3.537 12.477 24.703 1 92.94 49 LEU B CA 1
ATOM 1475 C C . LEU B 1 49 ? -3.061 12.633 23.266 1 92.94 49 LEU B C 1
ATOM 1477 O O . LEU B 1 49 ? -2.729 13.742 22.844 1 92.94 49 LEU B O 1
ATOM 1481 N N . LEU B 1 50 ? -2.998 11.562 22.578 1 96.12 50 LEU B N 1
ATOM 1482 C CA . LEU B 1 50 ? -2.645 11.602 21.172 1 96.12 50 LEU B CA 1
ATOM 1483 C C . LEU B 1 50 ? -3.783 12.188 20.344 1 96.12 50 LEU B C 1
ATOM 1485 O O . LEU B 1 50 ? -4.883 11.633 20.312 1 96.12 50 LEU B O 1
ATOM 1489 N N . ILE B 1 51 ? -3.537 13.305 19.672 1 96.56 51 ILE B N 1
ATOM 1490 C CA . ILE B 1 51 ? -4.629 13.945 18.938 1 96.56 51 ILE B CA 1
ATOM 1491 C C . ILE B 1 51 ? -4.348 13.914 17.438 1 96.56 51 ILE B C 1
ATOM 1493 O O . ILE B 1 51 ? -5.156 14.383 16.641 1 96.56 51 ILE B O 1
ATOM 1497 N N . GLY B 1 52 ? -3.213 13.391 17.031 1 97.56 52 GLY B N 1
ATOM 1498 C CA . GLY B 1 52 ? -2.9 13.266 15.617 1 97.56 52 GLY B CA 1
ATOM 1499 C C . GLY B 1 52 ? -1.476 12.812 15.359 1 97.56 52 GLY B C 1
ATOM 1500 O O . GLY B 1 52 ? -0.703 12.609 16.297 1 97.56 52 GLY B O 1
ATOM 1501 N N . GLY B 1 53 ? -1.211 12.602 14.055 1 98.25 53 GLY B N 1
ATOM 1502 C CA . GLY B 1 53 ? 0.126 12.195 13.656 1 98.25 53 GLY B CA 1
ATOM 1503 C C . GLY B 1 53 ? 0.224 11.836 12.18 1 98.25 53 GLY B C 1
ATOM 1504 O O . GLY B 1 53 ? -0.787 11.805 11.477 1 98.25 53 GLY B O 1
ATOM 1505 N N . ALA B 1 54 ? 1.464 11.672 11.75 1 98.5 54 ALA B N 1
ATOM 1506 C CA . ALA B 1 54 ? 1.785 11.219 10.398 1 98.5 54 ALA B CA 1
ATOM 1507 C C . ALA B 1 54 ? 2.875 10.148 10.422 1 98.5 54 ALA B C 1
ATOM 1509 O O . ALA B 1 54 ? 3.773 10.188 11.266 1 98.5 54 ALA B O 1
ATOM 1510 N N . THR B 1 55 ? 2.732 9.203 9.578 1 98.44 55 THR B N 1
ATOM 1511 C CA . THR B 1 55 ? 3.713 8.133 9.453 1 98.44 55 THR B CA 1
ATOM 1512 C C . THR B 1 55 ? 4.113 7.934 7.996 1 98.44 55 THR B C 1
ATOM 1514 O O . THR B 1 55 ? 3.406 8.375 7.086 1 98.44 55 THR B O 1
ATOM 1517 N N . GLY B 1 56 ? 5.23 7.285 7.789 1 98.31 56 GLY B N 1
ATOM 1518 C CA . GLY B 1 56 ? 5.73 6.938 6.469 1 98.31 56 GLY B CA 1
ATOM 1519 C C . GLY B 1 56 ? 7.066 6.215 6.508 1 98.31 56 GLY B C 1
ATOM 1520 O O . GLY B 1 56 ? 7.367 5.512 7.477 1 98.31 56 GLY B O 1
ATOM 1521 N N . ARG B 1 57 ? 7.738 6.352 5.375 1 98.25 57 ARG B N 1
ATOM 1522 C CA . ARG B 1 57 ? 9.102 5.828 5.277 1 98.25 57 ARG B CA 1
ATOM 1523 C C . ARG B 1 57 ? 9.938 6.66 4.312 1 98.25 57 ARG B C 1
ATOM 1525 O O . ARG B 1 57 ? 9.398 7.34 3.439 1 98.25 57 ARG B O 1
ATOM 1532 N N . THR B 1 58 ? 11.203 6.656 4.574 1 98.38 58 THR B N 1
ATOM 1533 C CA . THR B 1 58 ? 12.141 7.234 3.621 1 98.38 58 THR B CA 1
ATOM 1534 C C . THR B 1 58 ? 12.898 6.141 2.877 1 98.38 58 THR B C 1
ATOM 1536 O O . THR B 1 58 ? 13.227 5.102 3.455 1 98.38 58 THR B O 1
ATOM 1539 N N . GLU B 1 59 ? 13.047 6.355 1.629 1 98.38 59 GLU B N 1
ATOM 1540 C CA . GLU B 1 59 ? 13.766 5.418 0.771 1 98.38 59 GLU B CA 1
ATOM 1541 C C . GLU B 1 59 ? 14.195 6.082 -0.534 1 98.38 59 GLU B C 1
ATOM 1543 O O . GLU B 1 59 ? 13.414 6.793 -1.163 1 98.38 59 GLU B O 1
ATOM 1548 N N . PHE B 1 60 ? 15.469 5.914 -0.985 1 97.81 60 PHE B N 1
ATOM 1549 C CA . PHE B 1 60 ? 16 6.527 -2.191 1 97.81 60 PHE B CA 1
ATOM 1550 C C . PHE B 1 60 ? 15.766 8.031 -2.188 1 97.81 60 PHE B C 1
ATOM 1552 O O . PHE B 1 60 ? 15.312 8.594 -3.186 1 97.81 60 PHE B O 1
ATOM 1559 N N . GLN B 1 61 ? 15.945 8.68 -1.01 1 97.25 61 GLN B N 1
ATOM 1560 C CA . GLN B 1 61 ? 15.852 10.117 -0.804 1 97.25 61 GLN B CA 1
ATOM 1561 C C . GLN B 1 61 ? 14.438 10.625 -1.076 1 97.25 61 GLN B C 1
ATOM 1563 O O . GLN B 1 61 ? 14.25 11.781 -1.448 1 97.25 61 GLN B O 1
ATOM 1568 N N . ARG B 1 62 ? 13.516 9.766 -0.933 1 98.69 62 ARG B N 1
ATOM 1569 C CA . ARG B 1 62 ? 12.109 10.133 -1.042 1 98.69 62 ARG B CA 1
ATOM 1570 C C . ARG B 1 62 ? 11.352 9.805 0.244 1 98.69 62 ARG B C 1
ATOM 1572 O O . ARG B 1 62 ? 11.555 8.742 0.835 1 98.69 62 ARG B O 1
ATOM 1579 N N . LEU B 1 63 ? 10.539 10.711 0.647 1 98.81 63 LEU B N 1
ATOM 1580 C CA . LEU B 1 63 ? 9.57 10.461 1.71 1 98.81 63 LEU B CA 1
ATOM 1581 C C . LEU B 1 63 ? 8.281 9.875 1.144 1 98.81 63 LEU B C 1
ATOM 1583 O O . LEU B 1 63 ? 7.676 10.461 0.242 1 98.81 63 LEU B O 1
ATOM 1587 N N . PHE B 1 64 ? 7.91 8.727 1.574 1 98.88 64 PHE B N 1
ATOM 1588 C CA . PHE B 1 64 ? 6.602 8.148 1.304 1 98.88 64 PHE B CA 1
ATOM 1589 C C . PHE B 1 64 ? 5.668 8.344 2.494 1 98.88 64 PHE B C 1
ATOM 1591 O O . PHE B 1 64 ? 5.844 7.707 3.535 1 98.88 64 PHE B O 1
ATOM 1598 N N . VAL B 1 65 ? 4.719 9.172 2.355 1 98.81 65 VAL B N 1
ATOM 1599 C CA . VAL B 1 65 ? 3.768 9.391 3.439 1 98.81 65 VAL B CA 1
ATOM 1600 C C . VAL B 1 65 ? 2.699 8.305 3.426 1 98.81 65 VAL B C 1
ATOM 1602 O O . VAL B 1 65 ? 2.055 8.07 2.4 1 98.81 65 VAL B O 1
ATOM 1605 N N . SER B 1 66 ? 2.504 7.656 4.527 1 98.19 66 SER B N 1
ATOM 1606 C CA . SER B 1 66 ? 1.571 6.535 4.594 1 98.19 66 SER B CA 1
ATOM 1607 C C . SER B 1 66 ? 0.233 6.965 5.188 1 98.19 66 SER B C 1
ATOM 1609 O O . SER B 1 66 ? -0.823 6.691 4.613 1 98.19 66 SER B O 1
ATOM 1611 N N . TYR B 1 67 ? 0.362 7.555 6.363 1 98.19 67 TYR B N 1
ATOM 1612 C CA . TYR B 1 67 ? -0.852 7.934 7.078 1 98.19 67 TYR B CA 1
ATOM 1613 C C . TYR B 1 67 ? -0.721 9.328 7.676 1 98.19 67 TYR B C 1
ATOM 1615 O O . TYR B 1 67 ? 0.347 9.703 8.164 1 98.19 67 TYR B O 1
ATOM 1623 N N . LEU B 1 68 ? -1.755 10.102 7.637 1 98.25 68 LEU B N 1
ATOM 1624 C CA . LEU B 1 68 ? -1.949 11.367 8.336 1 98.25 68 LEU B CA 1
ATOM 1625 C C . LEU B 1 68 ? -3.336 11.438 8.969 1 98.25 68 LEU B C 1
ATOM 1627 O O . LEU B 1 68 ? -4.348 11.352 8.266 1 98.25 68 LEU B O 1
ATOM 1631 N N . TRP B 1 69 ? -3.316 11.547 10.258 1 97.88 69 TRP B N 1
ATOM 1632 C CA . TRP B 1 69 ? -4.574 11.492 11 1 97.88 69 TRP B CA 1
ATOM 1633 C C . TRP B 1 69 ? -4.633 12.594 12.055 1 97.88 69 TRP B C 1
ATOM 1635 O O . TRP B 1 69 ? -3.654 12.828 12.766 1 97.88 69 TRP B O 1
ATOM 1645 N N . ILE B 1 70 ? -5.719 13.289 12.117 1 97.38 70 ILE B N 1
ATOM 1646 C CA . ILE B 1 70 ? -6.043 14.25 13.172 1 97.38 70 ILE B CA 1
ATOM 1647 C C . ILE B 1 70 ? -7.398 13.906 13.781 1 97.38 70 ILE B C 1
ATOM 1649 O O . ILE B 1 70 ? -8.359 13.641 13.062 1 97.38 70 ILE B O 1
ATOM 1653 N N . ASP B 1 71 ? -7.391 13.922 15.047 1 95.62 71 ASP B N 1
ATOM 1654 C CA . ASP B 1 71 ? -8.648 13.688 15.75 1 95.62 71 ASP B CA 1
ATOM 1655 C C . ASP B 1 71 ? -9.742 14.633 15.242 1 95.62 71 ASP B C 1
ATOM 1657 O O . ASP B 1 71 ? -9.484 15.82 15.016 1 95.62 71 ASP B O 1
ATOM 1661 N N . ALA B 1 72 ? -10.914 14.094 15.188 1 93 72 ALA B N 1
ATOM 1662 C CA . ALA B 1 72 ? -12.023 14.859 14.617 1 93 72 ALA B CA 1
ATOM 1663 C C . ALA B 1 72 ? -12.266 16.141 15.406 1 93 72 ALA B C 1
ATOM 1665 O O . ALA B 1 72 ? -12.547 17.188 14.828 1 93 72 ALA B O 1
ATOM 1666 N N . GLY B 1 73 ? -12.156 16.062 16.672 1 92.56 73 GLY B N 1
ATOM 1667 C CA . GLY B 1 73 ? -12.391 17.203 17.531 1 92.56 73 GLY B CA 1
ATOM 1668 C C . GLY B 1 73 ? -11.312 18.266 17.422 1 92.56 73 GLY B C 1
ATOM 1669 O O . GLY B 1 73 ? -11.484 19.391 17.906 1 92.56 73 GLY B O 1
ATOM 1670 N N . SER B 1 74 ? -10.227 17.969 16.781 1 93.31 74 SER B N 1
ATOM 1671 C CA . SER B 1 74 ? -9.086 18.875 16.703 1 93.31 74 SER B CA 1
ATOM 1672 C C . SER B 1 74 ? -8.836 19.344 15.273 1 93.31 74 SER B C 1
ATOM 1674 O O . SER B 1 74 ? -7.816 19.969 14.992 1 93.31 74 SER B O 1
ATOM 1676 N N . ARG B 1 75 ? -9.75 19.109 14.391 1 90.88 75 ARG B N 1
ATOM 1677 C CA . ARG B 1 75 ? -9.586 19.469 12.984 1 90.88 75 ARG B CA 1
ATOM 1678 C C . ARG B 1 75 ? -9.984 20.922 12.75 1 90.88 75 ARG B C 1
ATOM 1680 O O . ARG B 1 75 ? -10.602 21.547 13.617 1 90.88 75 ARG B O 1
ATOM 1687 N N . GLY B 1 76 ? -9.477 21.453 11.672 1 89.31 76 GLY B N 1
ATOM 1688 C CA . GLY B 1 76 ? -9.797 22.828 11.328 1 89.31 76 GLY B CA 1
ATOM 1689 C C . GLY B 1 76 ? -8.906 23.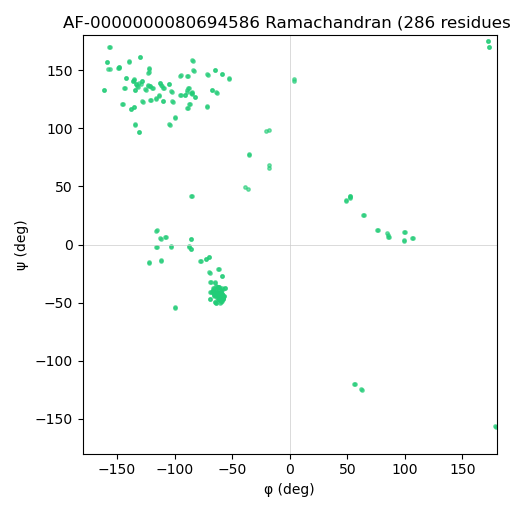844 12.031 1 89.31 76 GLY B C 1
ATOM 1690 O O . GLY B 1 76 ? -9.18 25.047 12.008 1 89.31 76 GLY B O 1
ATOM 1691 N N . LYS B 1 77 ? -7.879 23.375 12.664 1 91.88 77 LYS B N 1
ATOM 1692 C CA . LYS B 1 77 ? -6.973 24.25 13.414 1 91.88 77 LYS B CA 1
ATOM 1693 C C . LYS B 1 77 ? -5.598 24.297 12.758 1 91.88 77 LYS B C 1
ATOM 1695 O O . LYS B 1 77 ? -4.645 24.812 13.352 1 91.88 77 LYS B O 1
ATOM 1700 N N . GLY B 1 78 ? -5.477 23.672 11.602 1 95.12 78 GLY B N 1
ATOM 1701 C CA . GLY B 1 78 ? -4.215 23.719 10.883 1 95.12 78 GLY B CA 1
ATOM 1702 C C . GLY B 1 78 ? -3.24 22.641 11.336 1 95.12 78 GLY B C 1
ATOM 1703 O O . GLY B 1 78 ? -2.094 22.609 10.883 1 95.12 78 GLY B O 1
ATOM 1704 N N . LEU B 1 79 ? -3.643 21.75 12.172 1 96.12 79 LEU B N 1
ATOM 1705 C CA . LEU B 1 79 ? -2.762 20.75 12.75 1 96.12 79 LEU B CA 1
ATOM 1706 C C . LEU B 1 79 ? -2.316 19.734 11.703 1 96.12 79 LEU B C 1
ATOM 1708 O O . LEU B 1 79 ? -1.203 19.219 11.773 1 96.12 79 LEU B O 1
ATOM 1712 N N . GLY B 1 80 ? -3.205 19.469 10.734 1 97.25 80 GLY B N 1
ATOM 1713 C CA . GLY B 1 80 ? -2.842 18.562 9.656 1 97.25 80 GLY B CA 1
ATOM 1714 C C . GLY B 1 80 ? -1.64 19.047 8.859 1 97.25 80 GLY B C 1
ATOM 1715 O O . GLY B 1 80 ? -0.674 18.297 8.68 1 97.25 80 GLY B O 1
ATOM 1716 N N . ALA B 1 81 ? -1.729 20.25 8.469 1 97.44 81 ALA B N 1
ATOM 1717 C C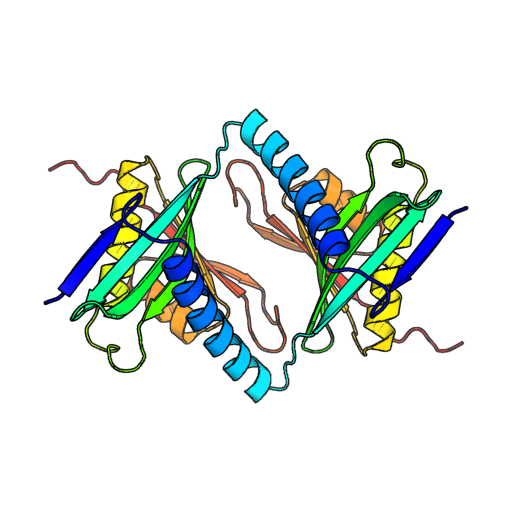A . ALA B 1 81 ? -0.635 20.844 7.703 1 97.44 81 ALA B CA 1
ATOM 1718 C C . ALA B 1 81 ? 0.638 20.938 8.539 1 97.44 81 ALA B C 1
ATOM 1720 O O . ALA B 1 81 ? 1.731 20.641 8.047 1 97.44 81 ALA B O 1
ATOM 1721 N N . GLN B 1 82 ? 0.499 21.344 9.75 1 97.06 82 GLN B N 1
ATOM 1722 C CA . GLN B 1 82 ? 1.65 21.422 10.648 1 97.06 82 GLN B CA 1
ATOM 1723 C C . GLN B 1 82 ? 2.32 20.062 10.812 1 97.06 82 GLN B C 1
ATOM 1725 O O . GLN B 1 82 ? 3.549 19.953 10.781 1 97.06 82 GLN B O 1
ATOM 1730 N N . THR B 1 83 ? 1.517 19.016 11.023 1 97.56 83 THR B N 1
ATOM 1731 C CA . THR B 1 83 ? 2.016 17.656 11.172 1 97.56 83 THR B CA 1
ATOM 1732 C C . THR B 1 83 ? 2.76 17.219 9.914 1 97.56 83 THR B C 1
ATOM 1734 O O . THR B 1 83 ? 3.865 16.672 10 1 97.56 83 THR B O 1
ATOM 1737 N N . LEU B 1 84 ? 2.162 17.5 8.766 1 98.19 84 LEU B N 1
ATOM 1738 C CA . LEU B 1 84 ? 2.764 17.156 7.488 1 98.19 84 LEU B CA 1
ATOM 1739 C C . LEU B 1 84 ? 4.105 17.859 7.305 1 98.19 84 LEU B C 1
ATOM 1741 O O . LEU B 1 84 ? 5.102 17.219 6.949 1 98.19 84 LEU B O 1
ATOM 1745 N N . HIS B 1 85 ? 4.168 19.109 7.578 1 97.69 85 HIS B N 1
ATOM 1746 C CA . HIS B 1 85 ? 5.387 19.891 7.414 1 97.69 85 HIS B CA 1
ATOM 1747 C C . HIS B 1 85 ? 6.488 19.406 8.344 1 97.69 85 HIS B C 1
ATOM 1749 O O . HIS B 1 85 ? 7.664 19.391 7.969 1 97.69 85 HIS B O 1
ATOM 1755 N N . ARG B 1 86 ? 6.098 19.078 9.523 1 97.38 86 ARG B N 1
ATOM 1756 C CA . ARG B 1 86 ? 7.082 18.547 10.461 1 97.38 86 ARG B CA 1
ATOM 1757 C C . ARG B 1 86 ? 7.656 17.219 9.969 1 97.38 86 ARG B C 1
ATOM 1759 O O . ARG B 1 86 ? 8.859 16.984 10.07 1 97.38 86 ARG B O 1
ATOM 1766 N N . LEU B 1 87 ? 6.832 16.375 9.484 1 98.25 87 LEU B N 1
ATOM 1767 C CA . LEU B 1 87 ? 7.297 15.117 8.906 1 98.25 87 LEU B CA 1
ATOM 1768 C C . LEU B 1 87 ? 8.242 15.367 7.738 1 98.25 87 LEU B C 1
ATOM 1770 O O . LEU B 1 87 ? 9.273 14.703 7.609 1 98.25 87 LEU B O 1
ATOM 1774 N N . GLU B 1 88 ? 7.887 16.297 6.891 1 98.56 88 GLU B N 1
ATOM 1775 C CA . GLU B 1 88 ? 8.727 16.688 5.758 1 98.56 88 GLU B CA 1
ATOM 1776 C C . GLU B 1 88 ? 10.094 17.156 6.23 1 98.56 88 GLU B C 1
ATOM 1778 O O . GLU B 1 88 ? 11.117 16.797 5.648 1 98.56 88 GLU B O 1
ATOM 1783 N N . ALA B 1 89 ? 10.078 18 7.227 1 98 89 ALA B N 1
ATOM 1784 C CA . ALA B 1 89 ? 11.336 18.531 7.758 1 98 89 ALA B CA 1
ATOM 1785 C C . ALA B 1 89 ? 12.242 17.406 8.234 1 98 89 ALA B C 1
ATOM 1787 O O . ALA B 1 89 ? 13.453 17.422 7.984 1 98 89 ALA B O 1
ATOM 1788 N N . LEU B 1 90 ? 11.672 16.438 8.953 1 97.81 90 LEU B N 1
ATOM 1789 C CA . LEU B 1 90 ? 12.43 15.281 9.406 1 97.81 90 LEU B CA 1
ATOM 1790 C C . LEU B 1 90 ? 13 14.516 8.211 1 97.81 90 LEU B C 1
ATOM 1792 O O . LEU B 1 90 ? 14.148 14.047 8.258 1 97.81 90 LEU B O 1
ATOM 1796 N N . ALA B 1 91 ? 12.219 14.391 7.188 1 98.44 91 ALA B N 1
ATOM 1797 C CA 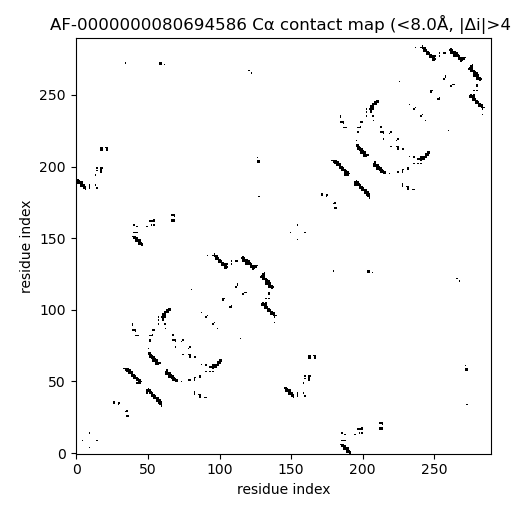. ALA B 1 91 ? 12.656 13.672 5.992 1 98.44 91 ALA B CA 1
ATOM 1798 C C . ALA B 1 91 ? 13.805 14.406 5.301 1 98.44 91 ALA B C 1
ATOM 1800 O O . ALA B 1 91 ? 14.742 13.773 4.816 1 98.44 91 ALA B O 1
ATOM 1801 N N . ILE B 1 92 ? 13.688 15.695 5.219 1 98.25 92 ILE B N 1
ATOM 1802 C CA . ILE B 1 92 ? 14.734 16.516 4.621 1 98.25 92 ILE B CA 1
ATOM 1803 C C . ILE B 1 92 ? 16.047 16.312 5.395 1 98.25 92 ILE B C 1
ATOM 1805 O O . ILE B 1 92 ? 17.109 16.188 4.797 1 98.25 92 ILE B O 1
ATOM 1809 N N . GLU B 1 93 ? 15.938 16.281 6.68 1 97.31 93 GLU B N 1
ATOM 1810 C CA . GLU B 1 93 ? 17.109 16.031 7.52 1 97.31 93 GLU B CA 1
ATOM 1811 C C . GLU B 1 93 ? 17.75 14.688 7.195 1 97.31 93 GLU B C 1
ATOM 1813 O O . GLU B 1 93 ? 18.953 14.523 7.34 1 97.31 93 GLU B O 1
ATOM 1818 N N . ARG B 1 94 ? 16.938 13.773 6.703 1 96.88 94 ARG B N 1
ATOM 1819 C CA . ARG B 1 94 ? 17.422 12.445 6.348 1 96.88 94 ARG B CA 1
ATOM 1820 C C . ARG B 1 94 ? 17.953 12.422 4.914 1 96.88 94 ARG B C 1
ATOM 1822 O O . ARG B 1 94 ? 18.312 11.359 4.398 1 96.88 94 ARG B O 1
ATOM 1829 N N . GLY B 1 95 ? 17.844 13.531 4.258 1 97.12 95 GLY B N 1
ATOM 1830 C CA . GLY B 1 95 ? 18.406 13.633 2.926 1 97.12 95 GLY B CA 1
ATOM 1831 C C . GLY B 1 95 ? 17.375 13.477 1.823 1 97.12 95 GLY B C 1
ATOM 1832 O O . GLY B 1 95 ? 17.734 13.375 0.646 1 97.12 95 GLY B O 1
ATOM 1833 N N . CYS B 1 96 ? 16.141 13.492 2.17 1 98.38 96 CYS B N 1
ATOM 1834 C CA . CYS B 1 96 ? 15.109 13.367 1.155 1 98.38 96 CYS B CA 1
ATOM 1835 C C . CYS B 1 96 ? 15.008 14.633 0.314 1 98.38 96 CYS B C 1
ATOM 1837 O O . CYS B 1 96 ? 15.148 15.742 0.834 1 98.38 96 CYS B O 1
ATOM 1839 N N . THR B 1 97 ? 14.68 14.391 -0.953 1 98.12 97 THR B N 1
ATOM 1840 C CA . THR B 1 97 ? 14.594 15.508 -1.883 1 98.12 97 THR B CA 1
ATOM 1841 C C . THR B 1 97 ? 13.148 15.734 -2.322 1 98.12 97 THR B C 1
ATOM 1843 O O . THR B 1 97 ? 12.828 16.766 -2.916 1 98.12 97 THR B O 1
ATOM 1846 N N . ASP B 1 98 ? 12.328 14.766 -2.039 1 98.5 98 ASP B N 1
ATOM 1847 C CA . ASP B 1 98 ? 10.914 14.891 -2.389 1 98.5 98 ASP B CA 1
ATOM 1848 C C . ASP B 1 98 ? 10.047 14 -1.507 1 98.5 98 ASP B C 1
ATOM 1850 O O . ASP B 1 98 ? 10.562 13.273 -0.654 1 98.5 98 ASP B O 1
ATOM 1854 N N . ALA B 1 99 ? 8.75 14.203 -1.615 1 98.81 99 ALA B N 1
ATOM 1855 C CA . ALA B 1 99 ? 7.75 13.422 -0.894 1 98.81 99 ALA B CA 1
ATOM 1856 C C . ALA B 1 99 ? 6.621 12.977 -1.823 1 98.81 99 ALA B C 1
ATOM 1858 O O . ALA B 1 99 ? 6.18 13.75 -2.682 1 98.81 99 ALA B O 1
ATOM 1859 N N . LEU B 1 100 ? 6.215 11.758 -1.644 1 98.81 100 LEU B N 1
ATOM 1860 C CA . LEU B 1 100 ? 5.133 11.188 -2.443 1 98.81 100 LEU B CA 1
ATOM 1861 C C . LEU B 1 100 ? 3.967 10.766 -1.556 1 98.81 100 LEU B C 1
ATOM 1863 O O . LEU B 1 100 ? 4.172 10.18 -0.494 1 98.81 100 LEU B O 1
ATOM 1867 N N . ILE B 1 101 ? 2.775 11.117 -1.993 1 98.62 101 ILE B N 1
ATOM 1868 C CA . ILE B 1 101 ? 1.538 10.773 -1.304 1 98.62 101 ILE B CA 1
ATOM 1869 C C . ILE B 1 101 ? 0.565 10.125 -2.285 1 98.62 101 ILE B C 1
ATOM 1871 O O . ILE B 1 101 ? 0.463 10.547 -3.439 1 98.62 101 ILE B O 1
ATOM 1875 N N . GLU B 1 102 ? -0.105 9.141 -1.811 1 98.44 102 GLU B N 1
ATOM 1876 C CA . GLU B 1 102 ? -1.219 8.555 -2.557 1 98.44 102 GLU B CA 1
ATOM 1877 C C . GLU B 1 102 ? -2.508 8.594 -1.739 1 98.44 102 GLU B C 1
ATOM 1879 O O . GLU B 1 102 ? -2.488 8.359 -0.529 1 98.44 102 GLU B O 1
ATOM 1884 N N . THR B 1 103 ? -3.625 8.961 -2.357 1 97.88 103 THR B N 1
ATOM 1885 C CA . THR B 1 103 ? -4.918 9.039 -1.685 1 97.88 103 THR B CA 1
ATOM 1886 C C . THR B 1 103 ? -6.051 8.703 -2.65 1 97.88 103 THR B C 1
ATOM 1888 O O . THR B 1 103 ? -5.91 8.875 -3.863 1 97.88 103 THR B O 1
ATOM 1891 N N . LEU B 1 104 ? -7.125 8.211 -2.121 1 96.5 104 LEU B N 1
ATOM 1892 C CA . LEU B 1 104 ? -8.297 7.855 -2.918 1 96.5 104 LEU B CA 1
ATOM 1893 C C . LEU B 1 104 ? -9.391 8.906 -2.781 1 96.5 104 LEU B C 1
ATOM 1895 O O . LEU B 1 104 ? -10.438 8.812 -3.424 1 96.5 104 LEU B O 1
ATOM 1899 N N . ASP B 1 105 ? -9.156 9.922 -1.982 1 93.94 105 ASP B N 1
ATOM 1900 C CA . ASP B 1 105 ? -10.141 10.969 -1.731 1 93.94 105 ASP B CA 1
ATOM 1901 C C . ASP B 1 105 ? -9.812 12.234 -2.521 1 93.94 105 ASP B C 1
ATOM 1903 O O . ASP B 1 105 ? -8.727 12.797 -2.375 1 93.94 105 ASP B O 1
ATOM 1907 N N . ASP B 1 106 ? -10.758 12.68 -3.336 1 95.12 106 ASP B N 1
ATOM 1908 C CA . ASP B 1 106 ? -10.555 13.852 -4.184 1 95.12 106 ASP B CA 1
ATOM 1909 C C . ASP B 1 106 ? -10.305 15.102 -3.34 1 95.12 106 ASP B C 1
ATOM 1911 O O . ASP B 1 106 ? -9.453 15.922 -3.68 1 95.12 106 ASP B O 1
ATOM 1915 N N . ASP B 1 107 ? -11.055 15.211 -2.326 1 95.06 107 ASP B N 1
ATOM 1916 C CA . ASP B 1 107 ? -10.922 16.391 -1.471 1 95.06 107 ASP B CA 1
ATOM 1917 C C . ASP B 1 107 ? -9.57 16.391 -0.759 1 95.06 107 ASP B C 1
ATOM 1919 O O . ASP B 1 107 ? -8.953 17.453 -0.608 1 95.06 107 ASP B O 1
ATOM 1923 N N . VAL B 1 108 ? -9.141 15.219 -0.326 1 96.06 108 VAL B N 1
ATOM 1924 C CA . VAL B 1 108 ? -7.84 15.094 0.328 1 96.06 108 VAL B CA 1
ATOM 1925 C C . VAL B 1 108 ? -6.727 15.406 -0.67 1 96.06 108 VAL B C 1
ATOM 1927 O O . VAL B 1 108 ? -5.746 16.062 -0.33 1 96.06 108 VAL B O 1
ATOM 1930 N N . ALA B 1 109 ? -6.898 14.992 -1.903 1 97.75 109 ALA B N 1
ATOM 1931 C CA . ALA B 1 109 ? -5.926 15.305 -2.949 1 97.75 109 ALA B CA 1
ATOM 1932 C C . ALA B 1 109 ? -5.812 16.812 -3.156 1 97.75 109 ALA B C 1
ATOM 1934 O O . ALA B 1 109 ? -4.707 17.344 -3.268 1 97.75 109 ALA B O 1
ATOM 1935 N N . ARG B 1 110 ? -6.898 17.453 -3.197 1 97.62 110 ARG B N 1
ATOM 1936 C CA . ARG B 1 110 ? -6.914 18.906 -3.355 1 97.62 110 ARG B CA 1
ATOM 1937 C C . ARG B 1 110 ? -6.242 19.594 -2.17 1 97.62 110 ARG B C 1
ATOM 1939 O O . ARG B 1 110 ? -5.527 20.578 -2.342 1 97.62 110 ARG B O 1
ATOM 1946 N N . TRP B 1 111 ? -6.566 19.047 -1.021 1 97.38 111 TRP B N 1
ATOM 1947 C CA . TRP B 1 111 ? -5.938 19.609 0.173 1 97.38 111 TRP B CA 1
ATOM 1948 C C . TRP B 1 111 ? -4.418 19.484 0.093 1 97.38 111 TRP B C 1
ATOM 1950 O O . TRP B 1 111 ? -3.697 20.438 0.388 1 97.38 111 TRP B O 1
ATOM 1960 N N . TYR B 1 112 ? -3.896 18.312 -0.305 1 98.19 112 TYR B N 1
ATOM 1961 C CA . TYR B 1 112 ? -2.455 18.125 -0.439 1 98.19 112 TYR B CA 1
ATOM 1962 C C . TYR B 1 112 ? -1.882 19.062 -1.503 1 98.19 112 TYR B C 1
ATOM 1964 O O . TYR B 1 112 ? -0.749 19.531 -1.379 1 98.19 112 TYR B O 1
ATOM 1972 N N . ALA B 1 113 ? -2.639 19.266 -2.543 1 97.81 113 ALA B N 1
ATOM 1973 C CA . ALA B 1 113 ? -2.199 20.219 -3.562 1 97.81 113 ALA B CA 1
ATOM 1974 C C . ALA B 1 113 ? -1.979 21.594 -2.965 1 97.81 113 ALA B C 1
ATOM 1976 O O . ALA B 1 113 ? -1.01 22.281 -3.305 1 97.81 113 ALA B O 1
ATOM 1977 N N . ARG B 1 114 ? -2.814 21.984 -2.043 1 97 114 ARG B N 1
ATOM 1978 C CA . ARG B 1 114 ? -2.672 23.266 -1.36 1 97 114 ARG B CA 1
ATOM 1979 C C . ARG B 1 114 ? -1.456 23.266 -0.441 1 97 114 ARG B C 1
ATOM 1981 O O . ARG B 1 114 ? -0.938 24.328 -0.086 1 97 114 ARG B O 1
ATOM 1988 N N . CYS B 1 115 ? -1.055 22.125 -0.023 1 97.44 115 CYS B N 1
ATOM 1989 C CA . CYS B 1 115 ? 0.119 21.984 0.833 1 97.44 115 CYS B CA 1
ATOM 1990 C C . CYS B 1 115 ? 1.395 21.906 0.002 1 97.44 115 CYS B C 1
ATOM 1992 O O . CYS B 1 115 ? 2.471 21.625 0.533 1 97.44 115 CYS B O 1
ATOM 1994 N N . GLY B 1 116 ? 1.347 22.062 -1.343 1 97.69 116 GLY B N 1
ATOM 1995 C CA . GLY B 1 116 ? 2.529 22.156 -2.182 1 97.69 116 GLY B CA 1
ATOM 1996 C C . GLY B 1 116 ? 2.775 20.906 -3.01 1 97.69 116 GLY B C 1
ATOM 1997 O O . GLY B 1 116 ? 3.771 20.812 -3.73 1 97.69 116 GLY B O 1
ATOM 1998 N N . TYR B 1 117 ? 1.839 19.984 -2.945 1 98.62 117 TYR B N 1
ATOM 1999 C CA . TYR B 1 117 ? 1.984 18.75 -3.73 1 98.62 117 TYR B CA 1
ATOM 2000 C C . TYR B 1 117 ? 1.376 18.922 -5.117 1 98.62 117 TYR B C 1
ATOM 2002 O O . TYR B 1 117 ? 0.324 19.547 -5.27 1 98.62 117 TYR B O 1
ATOM 2010 N N . VAL B 1 118 ? 2.012 18.266 -6.133 1 98.25 118 VAL B N 1
ATOM 2011 C CA . VAL B 1 118 ? 1.552 18.328 -7.516 1 98.25 118 VAL B CA 1
ATOM 2012 C C . VAL B 1 118 ? 1.062 16.953 -7.957 1 98.25 118 VAL B C 1
ATOM 2014 O O . VAL B 1 118 ? 1.759 15.945 -7.773 1 98.25 118 VAL B O 1
ATOM 2017 N N . PRO B 1 119 ? -0.15 16.906 -8.508 1 97.69 119 PRO B N 1
ATOM 2018 C CA . PRO B 1 119 ? -0.597 15.625 -9.039 1 97.69 119 PRO B CA 1
ATOM 2019 C C . PRO B 1 119 ? 0.264 15.141 -10.203 1 97.69 119 PRO B C 1
ATOM 2021 O O . PRO B 1 119 ? 0.5 15.891 -11.156 1 97.69 119 PRO B O 1
ATOM 2024 N N . ILE B 1 120 ? 0.703 13.867 -10.141 1 97.81 120 ILE B N 1
ATOM 2025 C CA . ILE B 1 120 ? 1.569 13.375 -11.203 1 97.81 120 ILE B CA 1
ATOM 2026 C C . ILE B 1 120 ? 0.936 12.148 -11.859 1 97.81 120 ILE B C 1
ATOM 2028 O O . ILE B 1 120 ? 1.358 11.727 -12.938 1 97.81 120 ILE B O 1
ATOM 2032 N N . ALA B 1 121 ? 0.028 11.594 -11.305 1 97.44 121 ALA B N 1
ATOM 2033 C CA . ALA B 1 121 ? -0.689 10.445 -11.859 1 97.44 121 ALA B CA 1
ATOM 2034 C C . ALA B 1 121 ? -2.074 10.312 -11.242 1 97.44 121 ALA B C 1
ATOM 2036 O O . ALA B 1 121 ? -2.297 10.742 -10.102 1 97.44 121 ALA B O 1
ATOM 2037 N N . CYS B 1 122 ? -2.988 9.766 -11.969 1 97.44 122 CYS B N 1
ATOM 2038 C CA . CYS B 1 122 ? -4.332 9.43 -11.508 1 97.44 122 CYS B CA 1
ATOM 2039 C C . CYS B 1 122 ? -4.836 8.156 -12.18 1 97.44 122 CYS B C 1
ATOM 2041 O O . CYS B 1 122 ? -4.801 8.047 -13.406 1 97.44 122 CYS B O 1
ATOM 2043 N N . LEU B 1 123 ? -5.148 7.172 -11.461 1 97.75 123 LEU B N 1
ATOM 2044 C CA . LEU B 1 123 ? -5.73 5.93 -11.953 1 97.75 123 LEU B CA 1
ATOM 2045 C C . LEU B 1 123 ? -7.223 5.867 -11.648 1 97.75 123 LEU B C 1
ATOM 2047 O O . LEU B 1 123 ? -7.617 5.629 -10.508 1 97.75 123 LEU B O 1
ATOM 2051 N N . PRO B 1 124 ? -8.047 6.102 -12.641 1 96.56 124 PRO B N 1
ATOM 2052 C CA . PRO B 1 124 ? -9.484 6.109 -12.398 1 96.56 124 PRO B CA 1
ATOM 2053 C C . PRO B 1 124 ? -10.023 4.746 -11.977 1 96.56 124 PRO B C 1
ATOM 2055 O O . PRO B 1 124 ? -9.469 3.713 -12.352 1 96.56 124 PRO B O 1
ATOM 2058 N N . ARG B 1 125 ? -11.117 4.773 -11.148 1 96.06 125 ARG B N 1
ATOM 2059 C CA . ARG B 1 125 ? -11.844 3.586 -10.719 1 96.06 125 ARG B CA 1
ATOM 2060 C C . ARG B 1 125 ? -10.891 2.549 -10.125 1 96.06 125 ARG B C 1
ATOM 2062 O O . ARG B 1 125 ? -10.969 1.365 -10.461 1 96.06 125 ARG B O 1
ATOM 2069 N N . TYR B 1 126 ? -9.969 3.014 -9.352 1 97.5 126 TYR B N 1
ATOM 2070 C CA . TYR B 1 126 ? -9 2.133 -8.703 1 97.5 126 TYR B CA 1
ATOM 2071 C C . TYR B 1 126 ? -9.695 1.192 -7.723 1 97.5 126 TYR B C 1
ATOM 2073 O O . TYR B 1 126 ? -9.508 -0.025 -7.781 1 97.5 126 TYR B O 1
ATOM 2081 N N . CYS B 1 127 ? -10.461 1.688 -6.914 1 96.88 127 CYS B N 1
ATOM 2082 C CA . CYS B 1 127 ? -11.25 0.951 -5.934 1 96.88 127 CYS B CA 1
ATOM 2083 C C . CYS B 1 127 ? -12.703 1.396 -5.961 1 96.88 127 CYS B C 1
ATOM 2085 O O . CYS B 1 127 ? -13.07 2.381 -5.316 1 96.88 127 CYS B O 1
ATOM 2087 N N . GLY B 1 128 ? -13.469 0.659 -6.66 1 95 128 GLY B N 1
ATOM 2088 C CA . GLY B 1 128 ? -14.82 1.129 -6.91 1 95 128 GLY B CA 1
ATOM 2089 C C . GLY B 1 128 ? -14.867 2.432 -7.688 1 95 128 GLY B C 1
ATOM 2090 O O . GLY B 1 128 ? -14.258 2.547 -8.75 1 95 128 GLY B O 1
ATOM 2091 N N . HIS B 1 129 ? -15.555 3.426 -7.098 1 93.12 129 HIS B N 1
ATOM 2092 C CA . HIS B 1 129 ? -15.695 4.723 -7.754 1 93.12 129 HIS B CA 1
ATOM 2093 C C . HIS B 1 129 ? -14.508 5.625 -7.445 1 93.12 129 HIS B C 1
ATOM 2095 O O . HIS B 1 129 ? -14.383 6.711 -8.016 1 93.12 129 HIS B O 1
ATOM 2101 N N . TRP B 1 130 ? -13.641 5.18 -6.629 1 95.12 130 TRP B N 1
ATOM 2102 C CA . TRP B 1 130 ? -12.531 6.02 -6.184 1 95.12 130 TRP B CA 1
ATOM 2103 C C . TRP B 1 130 ? -11.344 5.902 -7.133 1 95.12 130 TRP B C 1
ATOM 2105 O O . TRP B 1 130 ? -11.016 4.805 -7.59 1 95.12 130 TRP B O 1
ATOM 2115 N N . SER B 1 131 ? -10.797 7.012 -7.453 1 97.06 131 SER B N 1
ATOM 2116 C CA . SER B 1 131 ? -9.555 7.066 -8.219 1 97.06 131 SER B CA 1
ATOM 2117 C C . SER B 1 131 ? -8.344 7.18 -7.293 1 97.06 131 SER B C 1
ATOM 2119 O O . SER B 1 131 ? -8.438 7.766 -6.211 1 97.06 131 SER B O 1
ATOM 2121 N N . ARG B 1 132 ? -7.27 6.613 -7.652 1 98.06 132 ARG B N 1
ATOM 2122 C CA . ARG B 1 132 ? -6.031 6.809 -6.906 1 98.06 132 ARG B CA 1
ATOM 2123 C C . ARG B 1 132 ? -5.254 8.008 -7.441 1 98.06 132 ARG B C 1
ATOM 2125 O O . ARG B 1 132 ? -4.859 8.023 -8.609 1 98.06 132 ARG B O 1
ATOM 2132 N N . HIS B 1 133 ? -5.066 9 -6.598 1 98.44 133 HIS B N 1
ATOM 2133 C CA . HIS B 1 133 ? -4.234 10.164 -6.895 1 98.44 133 HIS B CA 1
ATOM 2134 C C . HIS B 1 133 ? -2.82 9.984 -6.359 1 98.44 133 HIS B C 1
ATOM 2136 O O . HIS B 1 133 ? -2.635 9.617 -5.195 1 98.44 133 HIS B O 1
ATOM 2142 N N . THR B 1 134 ? -1.87 10.18 -7.184 1 98.75 134 THR B N 1
ATOM 2143 C CA . THR B 1 134 ? -0.479 10.242 -6.75 1 98.75 134 THR B CA 1
ATOM 2144 C C . THR B 1 134 ? 0.06 11.664 -6.875 1 98.75 134 THR B C 1
ATOM 2146 O O . THR B 1 134 ? -0.02 12.273 -7.945 1 98.75 134 THR B O 1
ATOM 2149 N N . LEU B 1 135 ? 0.538 12.18 -5.77 1 98.75 135 LEU B N 1
ATOM 2150 C CA . LEU B 1 135 ? 1.033 13.555 -5.719 1 98.75 135 LEU B CA 1
ATOM 2151 C C . LEU B 1 135 ? 2.484 13.594 -5.246 1 98.75 135 LEU B C 1
ATOM 2153 O O . LEU B 1 135 ? 2.891 12.781 -4.414 1 98.75 135 LEU B O 1
ATOM 2157 N N . LEU B 1 136 ? 3.201 14.547 -5.75 1 98.62 136 LEU B N 1
ATOM 2158 C CA . LEU B 1 136 ? 4.621 14.688 -5.445 1 98.62 136 LEU B CA 1
ATOM 2159 C C . LEU B 1 136 ? 4.957 16.125 -5.062 1 98.62 136 LEU B C 1
ATOM 2161 O O . LEU B 1 136 ? 4.469 17.062 -5.688 1 98.62 136 LEU B O 1
ATOM 2165 N N . LYS B 1 137 ? 5.715 16.297 -4.062 1 98.56 137 LYS B N 1
ATOM 2166 C CA . LYS B 1 137 ? 6.258 17.594 -3.68 1 98.56 137 LYS B CA 1
ATOM 2167 C C . LYS B 1 137 ? 7.785 17.578 -3.684 1 98.56 137 LYS B C 1
ATOM 2169 O O . LYS B 1 137 ? 8.398 16.734 -3.025 1 98.56 137 LYS B O 1
ATOM 2174 N N . SER B 1 138 ? 8.406 18.453 -4.395 1 97.94 138 SER B N 1
ATOM 2175 C CA . SER B 1 138 ? 9.852 18.609 -4.387 1 97.94 138 SER B CA 1
ATOM 2176 C C . SER B 1 138 ? 10.312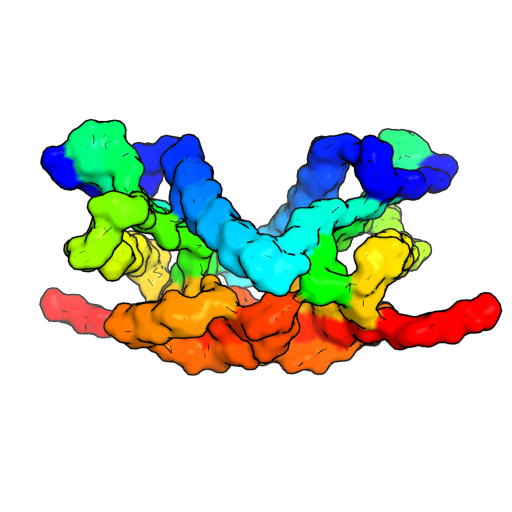 19.516 -3.25 1 97.94 138 SER B C 1
ATOM 2178 O O . SER B 1 138 ? 9.703 20.562 -3.004 1 97.94 138 SER B O 1
ATOM 2180 N N . PHE B 1 139 ? 11.273 19.062 -2.473 1 96.12 139 PHE B N 1
ATOM 2181 C CA . PHE B 1 139 ? 11.805 19.859 -1.372 1 96.12 139 PHE B CA 1
ATOM 2182 C C . PHE B 1 139 ? 12.891 20.797 -1.863 1 96.12 139 PHE B C 1
ATOM 2184 O O . PHE B 1 139 ? 13.836 20.375 -2.533 1 96.12 139 PHE B O 1
ATOM 2191 N N . GLY B 1 140 ? 12.781 21.5 -3.059 1 73.5 140 GLY B N 1
ATOM 2192 C CA . GLY B 1 140 ? 13.773 22.438 -3.578 1 73.5 140 GLY B CA 1
ATOM 2193 C C . GLY B 1 140 ? 15.023 22.516 -2.719 1 73.5 140 GLY B C 1
ATOM 2194 O O . GLY B 1 140 ? 15.016 22.078 -1.562 1 73.5 140 GLY B O 1
ATOM 2195 N N . ALA B 1 141 ? 16.391 22.625 -3.256 1 52.44 141 ALA B N 1
ATOM 2196 C CA . ALA B 1 141 ? 17.531 23.109 -2.479 1 52.44 141 ALA B CA 1
ATOM 2197 C C . ALA B 1 141 ? 17.125 24.219 -1.524 1 52.44 141 ALA B C 1
ATOM 2199 O O . ALA B 1 141 ? 16.812 25.328 -1.959 1 52.44 141 ALA B O 1
ATOM 2200 N N . GLN B 1 142 ? 16.062 24.172 -0.706 1 42.66 142 GLN B N 1
ATOM 2201 C CA . GLN B 1 142 ? 16.031 25.281 0.234 1 42.66 142 GLN B CA 1
ATOM 2202 C C . GLN B 1 142 ? 17.406 25.938 0.354 1 42.66 142 GLN B C 1
ATOM 2204 O O . GLN B 1 142 ? 18.422 25.25 0.536 1 42.66 142 GLN B O 1
ATOM 2209 N N . GLU B 1 143 ? 17.562 26.969 -0.323 1 37.19 143 GLU B N 1
ATOM 2210 C CA . GLU B 1 143 ? 18.641 27.922 -0.068 1 37.19 143 GLU B CA 1
ATOM 2211 C C . GLU B 1 143 ? 18.938 28.031 1.424 1 37.19 143 GLU B C 1
ATOM 2213 O O . GLU B 1 143 ? 18.031 28.234 2.236 1 37.19 143 GLU B O 1
ATOM 2218 N N . ARG B 1 144 ? 19.625 27.141 2.049 1 37.62 144 ARG B N 1
ATOM 2219 C CA . ARG B 1 144 ? 20.328 27.656 3.217 1 37.62 144 ARG B CA 1
ATOM 2220 C C . ARG B 1 144 ? 20.438 29.172 3.143 1 37.62 144 ARG B C 1
ATOM 2222 O O . ARG B 1 144 ? 21.234 29.703 2.352 1 37.6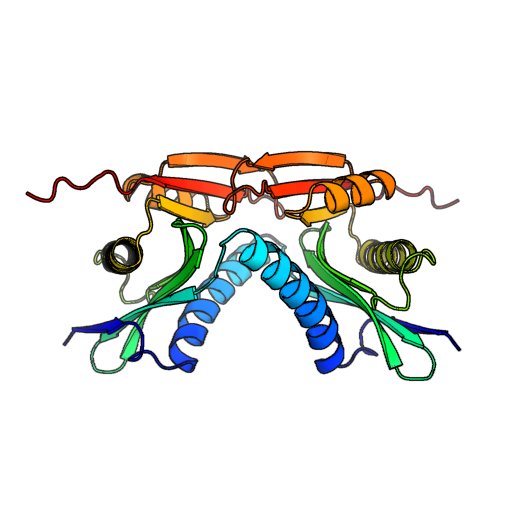2 144 ARG B O 1
ATOM 2229 N N . MET B 1 145 ? 19.344 30 3.199 1 28.42 145 MET B N 1
ATOM 2230 C CA . MET B 1 145 ? 19.688 31.312 3.729 1 28.42 145 MET B CA 1
ATOM 2231 C C . MET B 1 145 ? 20.344 31.203 5.098 1 28.42 145 MET B C 1
ATOM 2233 O O . MET B 1 145 ? 19.984 30.344 5.898 1 28.42 145 MET B O 1
#

Organism: NCBI:txid629263

pLDDT: mean 93.77, std 10.84, range [28.42, 98.88]

Solvent-accessible surface area (backbone atoms only — not comparable to full-atom values): 15546 Å² total; per-residue (Å²): 103,78,44,79,37,48,66,88,69,53,53,75,67,57,57,48,52,30,46,46,52,44,50,50,54,52,48,52,55,36,42,75,73,69,28,56,80,39,80,47,49,34,37,34,30,45,77,92,34,80,44,32,26,32,35,32,32,34,36,59,42,25,28,39,52,71,38,72,27,62,36,79,92,58,57,93,68,56,51,64,60,52,45,51,51,51,45,49,52,56,36,40,73,72,56,28,46,32,36,39,40,71,45,57,44,69,67,59,48,51,50,43,38,75,73,60,29,40,80,76,46,72,44,74,53,63,59,48,89,29,32,40,37,34,28,42,26,74,54,62,83,68,68,81,121,103,79,44,79,36,47,65,88,68,52,53,73,66,57,58,49,51,31,46,46,52,42,50,51,52,52,46,53,57,36,41,76,73,68,29,58,80,40,79,47,48,33,36,34,28,45,77,89,34,80,45,32,25,33,35,34,32,34,37,58,40,26,30,38,53,72,38,70,26,62,36,79,92,58,58,95,69,56,52,66,60,52,44,51,51,51,44,50,51,56,35,42,75,71,57,26,46,31,36,39,41,70,44,56,46,69,67,58,49,52,51,43,37,76,74,61,28,40,80,75,48,70,43,74,53,63,59,49,87,30,32,38,38,33,29,41,28,74,53,62,84,69,70,82,119

Sequence (290 aa):
MMKWLTGAQIADDQTRVVADGVLQHGRALSEAKGGMADPIACMIMENDLLIGGATGRTEFQRLFVSYLWIDAGSRGKGLGAQTLHRLEALAIERGCTDALIETLDDDVARWYARCGYVPIACLPRYCGHWSRHTLLKSFGAQERMMMKWLTGAQIADDQTRVVADGVLQHGRALSEAKGGMADPIACMIMENDLLIGGATGRTEFQRLFVSYLWIDAGSRGKGLGAQTLHRLEALAIERGCTDALIETLDDDVARWYARCGYVPIACLPRYCGHWSRHTLLKSFGAQERM

Radius of gyration: 20.47 Å; Cα contacts (8 Å, |Δi|>4): 552; chains: 2; bounding box: 42×66×48 Å